Protein AF-A0A7V3I3U0-F1 (afdb_monomer)

Mean predicted aligned error: 8.09 Å

Secondary structure (DSSP, 8-state):
--HHHHHHHHHHHHHHT-HHHHHHHHHHHHHIIIIIEETTTTEE--SSS-TT--S---TT---HHHHHHHHHH--HHHHHHHHHHHHHHHHHHHH--S---B-GGG--HHHHHHHHHHH--HHHHHHHHHHHHHHHHSS-TTS--EESSSBGGGGGGT-EEP-HHHHHHHHHHHHHHHHH-TT--HHHHHHHHHHHHHHHHHHHHTTS--HHHHHHHHHHHHHHHHHHT-HHHHHHHHHHHHHHHHHHT-TT-SS-TT-STT-TT-GGGHHHHHHHHHHTTTSPP---

Foldseek 3Di:
DFLLLLVLLVLCCVVVVPCVSVVVSLVSLVCQLPPQAPPVQLEGDDPPPDPPCPDDFLFRLELQSLLVSCVVPVDCSSVVSLVSSLVSSLVVQVVQPDWLADALRNQHLSSLLSNCVVPVDCVSLVSNLVLLVSHLVNQDPQLWHWYATHTHCSCVVGTDTDALQTLLSSLLSNQSSCVVVVPRDLSSLVSNVSVLVVSQVNCVVVVLDDLNSLQSNQQRQCSSCVSNVPLVSNVSNLVSLVVNVVQQPPPVPPDRSQHDPVNSVRSVVPVRNVVCVVCVPVDDPPDD

Structure (mmCIF, N/CA/C/O backbone):
data_AF-A0A7V3I3U0-F1
#
_entry.id   AF-A0A7V3I3U0-F1
#
loop_
_atom_site.group_PDB
_atom_site.id
_atom_site.type_symbol
_atom_site.label_atom_id
_atom_site.label_alt_id
_atom_site.label_comp_id
_atom_site.label_asym_id
_atom_site.label_entity_id
_atom_site.label_seq_id
_atom_site.pdbx_PDB_ins_code
_atom_site.Cartn_x
_atom_site.Cartn_y
_atom_site.Cartn_z
_atom_site.occupancy
_atom_site.B_iso_or_equiv
_atom_site.auth_seq_id
_atom_site.auth_comp_id
_atom_site.auth_asym_id
_atom_site.auth_atom_id
_atom_site.pdbx_PDB_model_num
ATOM 1 N N . MET A 1 1 ? -7.054 -16.351 5.878 1.00 49.38 1 MET A N 1
ATOM 2 C CA . MET A 1 1 ? -7.706 -15.038 5.721 1.00 49.38 1 MET A CA 1
ATOM 3 C C . MET A 1 1 ? -6.665 -13.991 6.063 1.00 49.38 1 MET A C 1
ATOM 5 O O . MET A 1 1 ? -6.051 -14.111 7.114 1.00 49.38 1 MET A O 1
ATOM 9 N N . ASP A 1 2 ? -6.402 -13.070 5.141 1.00 59.69 2 ASP A N 1
ATOM 10 C CA . ASP A 1 2 ? -5.443 -11.958 5.292 1.00 59.69 2 ASP A CA 1
ATOM 11 C C . ASP A 1 2 ? -6.230 -10.690 5.666 1.00 59.69 2 ASP A C 1
ATOM 13 O O . ASP A 1 2 ? -7.340 -10.502 5.183 1.00 59.69 2 ASP A O 1
ATOM 17 N N . ALA A 1 3 ? -5.692 -9.792 6.488 1.00 53.62 3 ALA A N 1
ATOM 18 C CA . ALA A 1 3 ? -6.378 -8.548 6.845 1.00 53.62 3 ALA A CA 1
ATOM 19 C C . ALA A 1 3 ? -6.569 -7.562 5.680 1.00 53.62 3 ALA A C 1
ATOM 21 O O . ALA A 1 3 ? -7.399 -6.654 5.770 1.00 53.62 3 ALA A O 1
ATOM 22 N N . ASN A 1 4 ? -5.835 -7.713 4.574 1.00 63.81 4 ASN A N 1
ATOM 23 C CA . ASN A 1 4 ? -6.166 -6.985 3.344 1.00 63.81 4 ASN A CA 1
ATOM 24 C C . ASN A 1 4 ? -7.432 -7.526 2.658 1.00 63.81 4 ASN A C 1
ATOM 26 O O . ASN A 1 4 ? -8.010 -6.838 1.814 1.00 63.81 4 ASN A O 1
ATOM 30 N N . GLU A 1 5 ? -7.878 -8.733 3.008 1.00 75.62 5 GLU A N 1
ATOM 31 C CA . GLU A 1 5 ? -9.056 -9.359 2.418 1.00 75.62 5 GLU A CA 1
ATOM 32 C C . GLU A 1 5 ? -10.325 -8.573 2.755 1.00 75.62 5 GLU A C 1
ATOM 34 O O . GLU A 1 5 ? -11.085 -8.267 1.841 1.00 75.62 5 GLU A O 1
ATOM 39 N N . ALA A 1 6 ? -10.507 -8.141 4.010 1.00 81.44 6 ALA A N 1
ATOM 40 C CA . ALA A 1 6 ? -11.604 -7.249 4.400 1.00 81.44 6 ALA A CA 1
ATOM 41 C C . ALA A 1 6 ? -11.660 -5.981 3.533 1.00 81.44 6 ALA A C 1
ATOM 43 O O . ALA A 1 6 ? -12.716 -5.663 2.992 1.00 81.44 6 ALA A O 1
ATOM 44 N N . ARG A 1 7 ? -10.527 -5.295 3.317 1.00 81.31 7 ARG A N 1
ATOM 45 C CA . ARG A 1 7 ? -10.468 -4.113 2.434 1.00 81.31 7 ARG A CA 1
ATOM 46 C C . ARG A 1 7 ? -10.936 -4.444 1.019 1.00 81.31 7 ARG A C 1
ATOM 48 O O . ARG A 1 7 ? -11.797 -3.757 0.474 1.00 81.31 7 ARG A O 1
ATOM 55 N N . SER A 1 8 ? -10.378 -5.497 0.430 1.00 77.38 8 SER A N 1
ATOM 56 C CA . SER A 1 8 ? -10.746 -5.954 -0.912 1.00 77.38 8 SER A CA 1
ATOM 57 C C . SER A 1 8 ? -12.223 -6.352 -1.014 1.00 77.38 8 SER A C 1
ATOM 59 O O . SER A 1 8 ? -12.828 -6.183 -2.073 1.00 77.38 8 SER A O 1
ATOM 61 N N . LEU A 1 9 ? -12.802 -6.906 0.053 1.00 83.81 9 LEU A N 1
ATOM 62 C CA . LEU A 1 9 ? -14.207 -7.301 0.118 1.00 83.81 9 LEU A CA 1
ATOM 63 C C . LEU A 1 9 ? -15.135 -6.089 0.266 1.00 83.81 9 LEU A C 1
ATOM 65 O O . LEU A 1 9 ? -16.133 -6.042 -0.446 1.00 83.81 9 LEU A O 1
ATOM 69 N N . PHE A 1 10 ? -14.792 -5.090 1.089 1.00 85.81 10 PHE A N 1
ATOM 70 C CA . PHE A 1 10 ? -15.558 -3.840 1.188 1.00 85.81 10 PHE A CA 1
ATOM 71 C C . PHE A 1 10 ? -15.612 -3.100 -0.149 1.00 85.81 10 PHE A C 1
ATOM 73 O O . PHE A 1 10 ? -16.692 -2.751 -0.621 1.00 85.81 10 PHE A O 1
ATOM 80 N N . LEU A 1 11 ? -14.464 -2.937 -0.817 1.00 81.31 11 LEU A N 1
ATOM 81 C CA . LEU A 1 11 ? -14.410 -2.289 -2.132 1.00 81.31 11 LEU A CA 1
ATOM 82 C C . LEU A 1 11 ? -15.237 -3.047 -3.174 1.00 81.31 11 LEU A C 1
ATOM 84 O O . LEU A 1 11 ? -15.949 -2.442 -3.975 1.00 81.31 11 LEU A O 1
ATOM 88 N N . ARG A 1 12 ? -15.196 -4.384 -3.138 1.00 79.12 12 ARG A N 1
ATOM 89 C CA . ARG A 1 12 ? -16.031 -5.212 -4.009 1.00 79.12 12 ARG A CA 1
ATOM 90 C C . ARG A 1 12 ? -17.516 -5.066 -3.689 1.00 79.12 12 ARG A C 1
ATOM 92 O O . ARG A 1 12 ? -18.308 -4.971 -4.618 1.00 79.12 12 ARG A O 1
ATOM 99 N N . ALA A 1 13 ? -17.888 -5.045 -2.412 1.00 84.69 13 ALA A N 1
ATOM 100 C CA . ALA A 1 13 ? -19.269 -4.858 -1.984 1.00 84.69 13 ALA A CA 1
ATOM 101 C C . ALA A 1 13 ? -19.834 -3.533 -2.500 1.00 84.69 13 ALA A C 1
ATOM 103 O O . ALA A 1 13 ? -20.931 -3.519 -3.054 1.00 84.69 13 ALA A O 1
ATOM 104 N N . TYR A 1 14 ? -19.052 -2.454 -2.393 1.00 82.38 14 TYR A N 1
ATOM 105 C CA . TYR A 1 14 ? -19.414 -1.142 -2.920 1.00 82.38 14 TYR A CA 1
ATOM 106 C C . TYR A 1 14 ? -19.567 -1.164 -4.447 1.00 82.38 14 TYR A C 1
ATOM 108 O O . TYR A 1 14 ? -20.609 -0.780 -4.975 1.00 82.38 14 TYR A O 1
ATOM 116 N N . ARG A 1 15 ? -18.560 -1.680 -5.164 1.00 80.19 15 ARG A N 1
ATOM 117 C CA . ARG A 1 15 ? -18.553 -1.730 -6.635 1.00 80.19 15 ARG A CA 1
ATOM 118 C C . ARG A 1 15 ? -19.693 -2.574 -7.204 1.00 80.19 15 ARG A C 1
ATOM 120 O O . ARG A 1 15 ? -20.376 -2.145 -8.128 1.00 80.19 15 ARG A O 1
ATOM 127 N N . ASP A 1 16 ? -19.868 -3.781 -6.676 1.00 80.94 16 ASP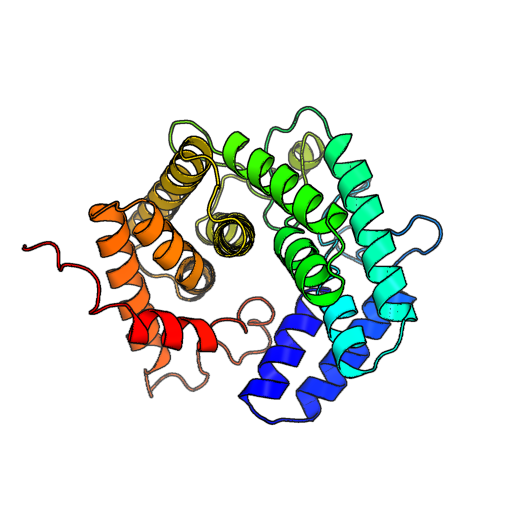 A N 1
ATOM 128 C CA . ASP A 1 16 ? -20.831 -4.756 -7.194 1.00 80.94 16 ASP A CA 1
ATOM 129 C C . ASP A 1 16 ? -22.237 -4.531 -6.603 1.00 80.94 16 ASP A C 1
ATOM 131 O O . ASP A 1 16 ? -23.188 -5.179 -7.035 1.00 80.94 16 ASP A O 1
ATOM 135 N N . SER A 1 17 ? -22.378 -3.623 -5.623 1.00 83.56 17 SER A N 1
ATOM 136 C CA . SER A 1 17 ? -23.608 -3.419 -4.844 1.00 83.56 17 SER A CA 1
ATOM 137 C C . SER A 1 17 ? -24.165 -4.732 -4.265 1.00 83.56 17 SER A C 1
ATOM 139 O O . SER A 1 17 ? -25.374 -4.962 -4.247 1.00 83.56 17 SER A O 1
ATOM 141 N N . ASP A 1 18 ? -23.275 -5.620 -3.808 1.00 84.00 18 ASP A N 1
ATOM 142 C CA . ASP A 1 18 ? -23.614 -6.964 -3.325 1.00 84.00 18 ASP A CA 1
ATOM 143 C C . ASP A 1 18 ? -23.341 -7.085 -1.822 1.00 84.00 18 ASP A C 1
ATOM 145 O O . ASP A 1 18 ? -22.194 -7.166 -1.367 1.00 84.00 18 ASP A O 1
ATOM 149 N N . SER A 1 19 ? -24.427 -7.140 -1.046 1.00 91.44 19 SER A N 1
ATOM 150 C CA . SER A 1 19 ? -24.389 -7.181 0.418 1.00 91.44 19 SER A CA 1
ATOM 151 C C . SER A 1 19 ? -23.685 -8.419 0.976 1.00 91.44 19 SER A C 1
ATOM 153 O O . SER A 1 19 ? -23.199 -8.391 2.102 1.00 91.44 19 SER A O 1
ATOM 155 N N . ARG A 1 20 ? -23.552 -9.503 0.202 1.00 89.88 20 ARG A N 1
ATOM 156 C CA . ARG A 1 20 ? -22.838 -10.703 0.663 1.00 89.88 20 ARG A CA 1
ATOM 157 C C . ARG A 1 20 ? -21.352 -10.429 0.857 1.00 89.88 20 ARG A C 1
ATOM 159 O O . ARG A 1 20 ? -20.751 -10.969 1.782 1.00 89.88 20 ARG A O 1
ATOM 166 N N . PHE A 1 21 ? -20.749 -9.600 0.001 1.00 86.56 21 PHE A N 1
ATOM 167 C CA . PHE A 1 21 ? -19.352 -9.199 0.179 1.00 86.56 21 PHE A CA 1
ATOM 168 C C . PHE A 1 21 ? -19.189 -8.249 1.357 1.00 86.56 21 PHE A C 1
ATOM 170 O O . PHE A 1 21 ? -18.183 -8.351 2.050 1.00 86.56 21 PHE A O 1
ATOM 177 N N . TYR A 1 22 ? -20.183 -7.399 1.622 1.00 89.81 22 TYR A N 1
ATOM 178 C CA . TYR A 1 22 ? -20.194 -6.540 2.803 1.00 89.81 22 TYR A CA 1
ATOM 179 C C . TYR A 1 22 ? -20.208 -7.373 4.091 1.00 89.81 22 TYR A C 1
ATOM 181 O O . TYR A 1 22 ? -19.337 -7.210 4.942 1.00 89.81 22 TYR A O 1
ATOM 189 N N . ASP A 1 23 ? -21.120 -8.344 4.191 1.00 92.31 23 ASP A N 1
ATOM 190 C CA . ASP A 1 23 ? -21.216 -9.228 5.358 1.00 92.31 23 ASP A CA 1
ATOM 191 C C . ASP A 1 23 ? -19.922 -10.026 5.582 1.00 92.31 23 ASP A C 1
ATOM 193 O O . ASP A 1 23 ? -19.478 -10.214 6.717 1.00 92.31 23 ASP A O 1
ATOM 197 N N . LEU A 1 24 ? -19.299 -10.506 4.498 1.00 90.19 24 LEU A N 1
ATOM 198 C CA . LEU A 1 24 ? -18.009 -11.194 4.560 1.00 90.19 24 LEU A CA 1
ATOM 199 C C . LEU A 1 24 ? -16.878 -10.257 4.990 1.00 90.19 24 LEU A C 1
ATOM 201 O O . LEU A 1 24 ? -16.053 -10.658 5.810 1.00 90.19 24 LEU A O 1
ATOM 205 N N . ALA A 1 25 ? -16.845 -9.032 4.462 1.00 89.19 25 ALA A N 1
ATOM 206 C CA . ALA A 1 25 ? -15.854 -8.026 4.821 1.00 89.19 25 ALA A CA 1
ATOM 207 C C . ALA A 1 25 ? -15.928 -7.704 6.314 1.00 89.19 25 ALA A C 1
ATOM 209 O O . ALA A 1 25 ? -14.915 -7.775 7.005 1.00 89.19 25 ALA A O 1
ATOM 210 N N . LEU A 1 26 ? -17.137 -7.463 6.826 1.00 94.19 26 LEU A N 1
ATOM 211 C CA . LEU A 1 26 ? -17.348 -7.123 8.226 1.00 94.19 26 LEU A CA 1
ATOM 212 C C . LEU A 1 26 ? -16.942 -8.264 9.164 1.00 94.19 26 LEU A C 1
ATOM 214 O O . LEU A 1 26 ? -16.227 -8.047 10.141 1.00 94.19 26 LEU A O 1
ATOM 218 N N . ARG A 1 27 ? -17.330 -9.505 8.838 1.00 92.06 27 ARG A N 1
ATOM 219 C CA . ARG A 1 27 ? -16.883 -10.690 9.590 1.00 92.06 27 ARG A CA 1
ATOM 220 C C . ARG A 1 27 ? -15.367 -10.828 9.583 1.00 92.06 27 ARG A C 1
ATOM 222 O O . ARG A 1 27 ? -14.795 -11.216 10.595 1.00 92.06 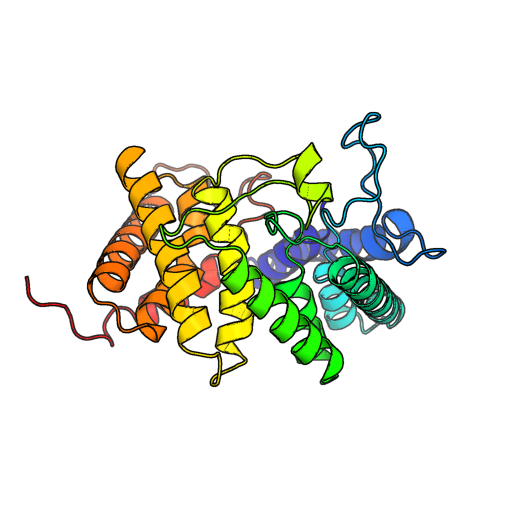27 ARG A O 1
ATOM 229 N N . ASN A 1 28 ? -14.724 -10.530 8.458 1.00 88.06 28 ASN A N 1
ATOM 230 C CA . ASN A 1 28 ? -13.273 -10.579 8.352 1.00 88.06 28 ASN A CA 1
ATOM 231 C C . ASN A 1 28 ? -12.612 -9.491 9.216 1.00 88.06 28 ASN A C 1
ATOM 233 O O . ASN A 1 28 ? -11.659 -9.803 9.920 1.00 88.06 28 ASN A O 1
ATOM 237 N N . SER A 1 29 ? -13.147 -8.265 9.253 1.00 91.19 29 SER A N 1
ATOM 238 C CA . SER A 1 29 ? -12.643 -7.196 10.127 1.00 91.19 29 SER A CA 1
ATOM 239 C C . SER A 1 29 ? -12.656 -7.595 11.604 1.00 91.19 29 SER A C 1
ATOM 241 O O . SER A 1 29 ? -11.631 -7.457 12.268 1.00 91.19 29 SER A O 1
ATOM 243 N N . TYR A 1 30 ? -13.767 -8.152 12.099 1.00 92.75 30 TYR A N 1
ATOM 244 C CA . TYR A 1 30 ? -13.847 -8.641 13.481 1.00 92.75 30 TYR A CA 1
ATOM 245 C C . TYR A 1 30 ? -12.993 -9.886 13.714 1.00 92.75 30 TYR A C 1
ATOM 247 O O . TYR A 1 30 ? -12.310 -9.966 14.723 1.00 92.75 30 TYR A O 1
ATOM 255 N N . PHE A 1 31 ? -12.930 -10.826 12.764 1.00 88.25 31 PHE A N 1
ATOM 256 C CA . PHE A 1 31 ? -12.012 -11.965 12.864 1.00 88.25 31 PHE A CA 1
ATOM 257 C C . PHE A 1 31 ? -10.558 -11.505 13.052 1.00 88.25 31 PHE A C 1
ATOM 259 O O . PHE A 1 31 ? -9.827 -12.066 13.869 1.00 88.25 31 PHE A O 1
ATOM 266 N N . MET A 1 32 ? -10.137 -10.479 12.311 1.00 85.38 32 MET A N 1
ATOM 267 C CA . MET A 1 32 ? -8.790 -9.928 12.433 1.00 85.38 32 MET A CA 1
ATOM 268 C C . MET A 1 32 ? -8.563 -9.244 13.783 1.00 85.38 32 MET A C 1
ATOM 270 O O . MET A 1 32 ? -7.503 -9.433 14.381 1.00 85.38 32 MET A O 1
ATOM 274 N N . ALA A 1 33 ? -9.547 -8.485 14.264 1.00 89.19 33 ALA A N 1
ATOM 275 C CA . ALA A 1 33 ? -9.459 -7.813 15.553 1.00 89.19 33 ALA A CA 1
ATOM 276 C C . ALA A 1 33 ? -9.460 -8.812 16.721 1.00 89.19 33 ALA A C 1
ATOM 278 O O . ALA A 1 33 ? -8.535 -8.784 17.517 1.00 89.19 33 ALA A O 1
ATOM 279 N N . ASP A 1 34 ? -10.418 -9.742 16.766 1.00 86.75 34 ASP A N 1
ATOM 280 C CA . ASP A 1 34 ? -10.649 -10.630 17.914 1.00 86.75 34 ASP A CA 1
ATOM 281 C C . ASP A 1 34 ? -9.719 -11.848 17.951 1.00 86.75 34 ASP A C 1
ATOM 283 O O . ASP A 1 34 ? -9.288 -12.288 19.017 1.00 86.75 34 ASP A O 1
ATOM 287 N N . ILE A 1 35 ? -9.492 -12.475 16.791 1.00 79.00 35 ILE A N 1
ATOM 288 C CA . ILE A 1 35 ? -8.885 -13.813 16.719 1.00 79.00 35 ILE A CA 1
ATOM 289 C C . ILE A 1 35 ? -7.446 -13.727 16.240 1.00 79.00 35 ILE A C 1
ATOM 291 O O . ILE A 1 35 ? -6.569 -14.379 16.803 1.00 79.00 35 ILE A O 1
ATOM 295 N N . ALA A 1 36 ? -7.195 -12.951 15.187 1.00 77.75 36 ALA A N 1
ATOM 296 C CA . ALA A 1 36 ? -5.853 -12.866 14.628 1.00 77.75 36 ALA A CA 1
ATOM 297 C C . ALA A 1 36 ? -4.925 -11.988 15.481 1.00 77.75 36 ALA A C 1
ATOM 299 O O . ALA A 1 36 ? -3.713 -12.194 15.449 1.00 77.75 36 ALA A O 1
ATOM 300 N N . THR A 1 37 ? -5.460 -11.026 16.237 1.00 82.44 37 THR A N 1
ATOM 301 C CA . THR A 1 37 ? -4.651 -10.126 17.066 1.00 82.44 37 THR A CA 1
ATOM 302 C C . THR A 1 37 ? -4.436 -10.701 18.463 1.00 82.44 37 THR A C 1
ATOM 304 O O . THR A 1 37 ? -5.365 -10.930 19.229 1.00 82.44 37 THR A O 1
ATOM 307 N N . ASP A 1 38 ? -3.175 -10.885 18.838 1.00 81.94 38 ASP A N 1
ATOM 308 C CA . ASP A 1 38 ? -2.786 -11.103 20.227 1.00 81.94 38 ASP A CA 1
ATOM 309 C C . ASP A 1 38 ? -2.732 -9.765 20.949 1.00 81.94 38 ASP A C 1
ATOM 311 O O . ASP A 1 38 ? -1.733 -9.045 20.898 1.00 81.94 38 ASP A O 1
ATOM 315 N N . HIS A 1 39 ? -3.819 -9.459 21.648 1.00 81.56 39 HIS A N 1
ATOM 316 C CA . HIS A 1 39 ? -3.997 -8.236 22.426 1.00 81.56 39 HIS A CA 1
ATOM 317 C C . HIS A 1 39 ? -3.025 -8.082 23.607 1.00 81.56 39 HIS A C 1
ATOM 319 O O . HIS A 1 39 ? -2.993 -7.030 24.235 1.00 81.56 39 HIS A O 1
ATOM 325 N N . SER A 1 40 ? -2.222 -9.100 23.949 1.00 77.62 40 SER A N 1
ATOM 326 C CA . SER A 1 40 ? -1.161 -8.921 24.953 1.00 77.62 40 SER A CA 1
ATOM 327 C C . SER A 1 40 ? 0.081 -8.237 24.380 1.00 77.62 40 SER A C 1
ATOM 329 O O . SER A 1 40 ? 0.911 -7.724 25.133 1.00 77.62 40 SER A O 1
ATOM 331 N N . ARG A 1 41 ? 0.233 -8.264 23.051 1.00 76.56 41 ARG A N 1
ATOM 332 C CA . ARG A 1 41 ? 1.402 -7.742 22.333 1.00 76.56 41 ARG A CA 1
ATOM 333 C C . ARG A 1 41 ? 1.036 -6.790 21.199 1.00 76.56 41 ARG A C 1
ATOM 335 O O . ARG A 1 41 ? 1.945 -6.191 20.639 1.00 76.56 41 ARG A O 1
ATOM 342 N N . ASP A 1 42 ? -0.243 -6.688 20.848 1.00 81.88 42 ASP A N 1
ATOM 343 C CA . ASP A 1 42 ? -0.775 -5.963 19.691 1.00 81.88 42 ASP A CA 1
ATOM 344 C C . ASP A 1 42 ? -0.135 -6.425 18.379 1.00 81.88 42 ASP A C 1
ATOM 346 O O . ASP A 1 42 ? 0.422 -5.656 17.593 1.00 81.88 42 ASP A O 1
ATOM 350 N N . VAL A 1 43 ? -0.152 -7.742 18.175 1.00 77.38 43 VAL A 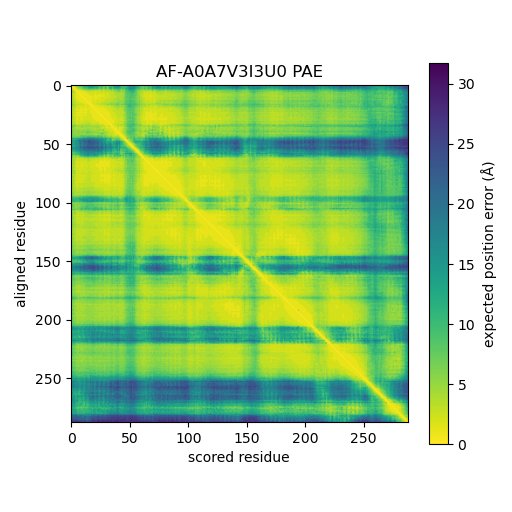N 1
ATOM 351 C CA . VAL A 1 43 ? 0.490 -8.416 17.041 1.00 77.38 43 VAL A CA 1
ATOM 352 C C . VAL A 1 43 ? -0.533 -9.281 16.341 1.00 77.38 43 VAL A C 1
ATOM 354 O O . VAL A 1 43 ? -1.198 -10.088 16.982 1.00 77.38 43 VAL A O 1
ATOM 357 N N . ILE A 1 44 ? -0.584 -9.188 15.015 1.00 74.00 44 ILE A N 1
ATOM 358 C CA . ILE A 1 44 ? -1.341 -10.135 14.199 1.00 74.00 44 ILE A CA 1
ATOM 359 C C . ILE A 1 44 ? -0.538 -11.434 14.062 1.00 74.00 44 ILE A C 1
ATOM 361 O O . ILE A 1 44 ? 0.572 -11.434 13.527 1.00 74.00 44 ILE A O 1
ATOM 365 N N . HIS A 1 45 ? -1.103 -12.542 14.539 1.00 68.50 45 HIS A N 1
ATOM 366 C CA . HIS A 1 45 ? -0.560 -13.883 14.364 1.00 68.50 45 HIS A CA 1
ATOM 367 C C . HIS A 1 45 ? -1.088 -14.513 13.088 1.00 68.50 45 HIS A C 1
ATOM 369 O O . HIS A 1 45 ? -2.291 -14.542 12.826 1.00 68.50 45 HIS A O 1
ATOM 375 N N . TYR A 1 46 ? -0.177 -15.112 12.329 1.00 59.56 46 TYR A N 1
ATOM 376 C CA . TYR A 1 46 ? -0.569 -16.010 11.261 1.00 59.56 46 TYR A CA 1
ATOM 377 C C . TYR A 1 46 ? -0.674 -17.434 11.806 1.00 59.56 46 TYR A C 1
ATOM 379 O O . TYR A 1 46 ? 0.324 -18.071 12.150 1.00 59.56 46 TYR A O 1
ATOM 387 N N . HIS A 1 47 ? -1.894 -17.956 11.875 1.00 50.03 47 HIS A N 1
ATOM 388 C CA . HIS A 1 47 ? -2.116 -19.365 12.171 1.00 50.03 47 HIS A CA 1
ATOM 389 C C . HIS A 1 47 ? -1.811 -20.202 10.912 1.00 50.03 47 HIS A C 1
ATOM 391 O O . HIS A 1 47 ? -2.403 -19.951 9.868 1.00 50.03 47 HIS A O 1
ATOM 397 N N . ASN A 1 48 ? -0.931 -21.210 11.031 1.00 47.16 48 ASN A N 1
ATOM 398 C CA . ASN A 1 48 ? -0.560 -22.231 10.022 1.00 47.16 48 ASN A CA 1
ATOM 399 C C . ASN A 1 48 ? 0.535 -21.946 8.956 1.00 47.16 48 ASN A C 1
ATOM 401 O O . ASN A 1 48 ? 0.767 -22.856 8.164 1.00 47.16 48 ASN A O 1
ATOM 405 N N . ASP A 1 49 ? 1.263 -20.817 8.913 1.00 48.19 49 ASP A N 1
ATOM 406 C CA . ASP A 1 49 ? 2.175 -20.577 7.754 1.00 48.19 49 ASP A CA 1
ATOM 407 C C . ASP A 1 49 ? 3.498 -21.362 7.771 1.00 48.19 49 ASP A C 1
ATOM 409 O O . ASP A 1 49 ? 4.054 -21.658 6.723 1.00 48.19 49 ASP A O 1
ATOM 413 N N . SER A 1 50 ? 4.006 -21.761 8.936 1.00 50.06 50 SER A N 1
ATOM 414 C CA . SER A 1 50 ? 4.827 -22.969 9.106 1.00 50.06 50 SER A CA 1
ATOM 415 C C . SER A 1 50 ? 5.178 -23.121 10.585 1.00 50.06 50 SER A C 1
ATOM 417 O O . SER A 1 50 ? 5.411 -22.139 11.290 1.00 50.06 50 SER A O 1
ATOM 419 N N . ALA A 1 51 ? 5.293 -24.358 11.062 1.00 50.25 51 ALA A N 1
ATOM 420 C CA . ALA A 1 51 ? 5.798 -24.634 12.410 1.00 50.25 51 ALA A CA 1
ATOM 421 C C . ALA A 1 51 ? 7.296 -24.285 12.582 1.00 50.25 51 ALA A C 1
ATOM 423 O O . ALA A 1 51 ? 7.839 -24.382 13.683 1.00 50.25 51 ALA A O 1
ATOM 424 N N . GLU A 1 52 ? 7.980 -23.902 11.500 1.00 49.97 52 GLU A N 1
ATOM 425 C CA . GLU A 1 52 ? 9.422 -23.653 11.469 1.00 49.97 52 GLU A CA 1
ATOM 426 C C . GLU A 1 52 ? 9.781 -22.172 11.606 1.00 49.97 52 GLU A C 1
ATOM 428 O O . GLU A 1 52 ? 10.945 -21.839 11.841 1.00 49.97 52 GLU A O 1
ATOM 433 N N . TRP A 1 53 ? 8.802 -21.268 11.514 1.00 48.56 53 TRP A N 1
ATOM 434 C CA . TRP A 1 53 ? 9.033 -19.838 11.689 1.00 48.56 53 TRP A CA 1
ATOM 435 C C . TRP A 1 53 ? 9.196 -19.525 13.175 1.00 48.56 53 TRP A C 1
ATOM 437 O O . TRP A 1 53 ? 8.263 -19.201 13.899 1.00 48.56 53 TRP A O 1
ATOM 447 N N . ARG A 1 54 ? 10.438 -19.669 13.644 1.00 42.16 54 ARG A N 1
ATOM 448 C CA . ARG A 1 54 ? 10.843 -19.463 15.044 1.00 42.16 54 ARG A CA 1
ATOM 449 C C . ARG A 1 54 ? 11.044 -17.993 15.420 1.00 42.16 54 ARG A C 1
ATOM 451 O O . ARG A 1 54 ? 11.407 -17.707 16.558 1.00 42.16 54 ARG A O 1
ATOM 458 N N . ALA A 1 55 ? 10.852 -17.072 14.479 1.00 48.69 55 ALA A N 1
ATOM 459 C CA . ALA A 1 55 ? 11.026 -15.645 14.691 1.00 48.69 55 ALA A CA 1
ATOM 460 C C . ALA A 1 55 ? 9.694 -14.915 14.523 1.00 48.69 55 ALA A C 1
ATOM 462 O O . ALA A 1 55 ? 8.945 -15.172 13.582 1.00 48.69 55 ALA A O 1
ATOM 463 N N . PHE A 1 56 ? 9.445 -13.964 15.426 1.00 55.28 56 PHE A N 1
ATOM 464 C CA . PHE A 1 56 ? 8.475 -12.903 15.208 1.00 55.28 56 PHE A CA 1
ATOM 465 C C . PHE A 1 56 ? 8.758 -12.267 13.853 1.00 55.28 56 PHE A C 1
ATOM 467 O O . PHE A 1 56 ? 9.870 -11.788 13.635 1.00 55.28 56 PHE A O 1
ATOM 474 N N . SER A 1 57 ? 7.788 -12.278 12.951 1.00 56.28 57 SER A N 1
ATOM 475 C CA . SER A 1 57 ? 7.979 -11.716 11.627 1.00 56.28 57 SER A CA 1
ATOM 476 C C . SER A 1 57 ? 6.925 -10.658 11.374 1.00 56.28 57 SER A C 1
ATOM 478 O O . SER A 1 57 ? 5.747 -10.882 11.637 1.00 56.28 57 SER A O 1
ATOM 480 N N . LEU A 1 58 ? 7.348 -9.504 10.856 1.00 64.00 58 LEU A N 1
ATOM 481 C CA . LEU A 1 58 ? 6.482 -8.369 10.495 1.00 64.00 58 LEU A CA 1
ATOM 482 C C . LEU A 1 58 ? 5.602 -8.646 9.267 1.00 64.00 58 LEU A C 1
ATOM 484 O O . LEU A 1 58 ? 5.250 -7.754 8.501 1.00 64.00 58 LEU A O 1
ATOM 488 N N . ILE A 1 59 ? 5.284 -9.908 9.042 1.00 63.59 59 ILE A N 1
ATOM 489 C CA . ILE A 1 59 ? 4.580 -10.388 7.873 1.00 63.59 59 ILE A CA 1
ATOM 490 C C . ILE A 1 59 ? 3.090 -10.248 8.157 1.00 63.59 59 ILE A C 1
ATOM 492 O O . ILE A 1 59 ? 2.625 -10.614 9.232 1.00 63.59 59 ILE A O 1
ATOM 496 N N . TYR A 1 60 ? 2.350 -9.703 7.194 1.00 66.62 60 TYR A N 1
ATOM 497 C CA . TYR A 1 60 ? 0.890 -9.608 7.233 1.00 66.62 60 TYR A CA 1
ATOM 498 C C . TYR A 1 60 ? 0.308 -8.827 8.420 1.00 66.62 60 TYR A C 1
ATOM 500 O O . TYR A 1 60 ? -0.878 -8.967 8.712 1.00 66.62 60 TYR A O 1
ATOM 508 N N . GLN A 1 61 ? 1.074 -7.926 9.049 1.00 70.00 61 GLN A N 1
ATOM 509 C CA . GLN A 1 61 ? 0.502 -6.917 9.949 1.00 70.00 61 GLN A CA 1
ATOM 510 C C . GLN A 1 61 ? -0.247 -5.848 9.140 1.00 70.00 61 GLN A C 1
ATOM 512 O O . GLN A 1 61 ? 0.149 -4.689 9.020 1.00 70.00 61 GLN A O 1
ATOM 517 N N . ARG A 1 62 ? -1.329 -6.282 8.504 1.00 77.31 62 ARG A N 1
ATOM 518 C CA . ARG A 1 62 ? -2.247 -5.458 7.739 1.00 77.31 62 ARG A CA 1
ATOM 519 C C . ARG A 1 62 ? -3.392 -5.132 8.681 1.00 77.31 62 ARG A C 1
ATOM 521 O O . ARG A 1 62 ? -3.960 -6.012 9.304 1.00 77.31 62 ARG A O 1
ATOM 528 N N . PHE A 1 63 ? -3.719 -3.861 8.811 1.00 87.69 63 PHE A N 1
ATOM 529 C CA . PHE A 1 63 ? -4.788 -3.405 9.706 1.00 87.69 63 PHE A CA 1
ATOM 530 C C . PHE A 1 63 ? -5.816 -2.543 8.965 1.00 87.69 63 PHE A C 1
ATOM 532 O O . PHE A 1 63 ? -6.797 -2.106 9.553 1.00 87.69 63 PHE A O 1
ATOM 539 N N . SER A 1 64 ? -5.645 -2.357 7.648 1.00 87.38 64 SER A N 1
ATOM 540 C CA . SER A 1 64 ? -6.549 -1.565 6.803 1.00 87.38 64 SER A CA 1
ATOM 541 C C . SER A 1 64 ? -7.996 -2.075 6.829 1.00 87.38 64 SER A C 1
ATOM 543 O O . SER A 1 64 ? -8.922 -1.271 6.878 1.00 87.38 64 SER A O 1
ATOM 545 N N . GLY A 1 65 ? -8.199 -3.397 6.859 1.00 86.62 65 GLY A N 1
ATOM 546 C CA . GLY A 1 65 ? -9.521 -4.013 6.969 1.00 86.62 65 GLY A CA 1
ATOM 547 C C . GLY A 1 65 ? -10.252 -3.692 8.275 1.00 86.62 65 GLY A C 1
ATOM 548 O O . GLY A 1 65 ? -11.467 -3.507 8.259 1.00 86.62 65 GLY A O 1
ATOM 549 N N . MET A 1 66 ? -9.528 -3.570 9.393 1.00 92.50 66 MET A N 1
ATOM 550 C CA . MET A 1 66 ? -10.112 -3.152 10.674 1.00 92.50 66 MET A CA 1
ATOM 551 C C . MET A 1 66 ? -10.541 -1.682 10.624 1.00 92.50 66 MET A C 1
ATOM 553 O O . MET A 1 66 ? -11.652 -1.363 11.035 1.00 92.50 66 MET A O 1
ATOM 557 N N . VAL A 1 67 ? -9.724 -0.803 10.028 1.00 93.31 67 VAL A N 1
ATOM 558 C CA . VAL A 1 67 ? -10.086 0.618 9.870 1.00 93.31 67 VAL A CA 1
ATOM 559 C C . VAL A 1 67 ? -11.335 0.785 9.010 1.00 93.31 67 VAL A C 1
ATOM 561 O O . VAL A 1 67 ? -12.231 1.531 9.383 1.00 93.31 67 VAL A O 1
ATOM 564 N N . LEU A 1 68 ? -11.433 0.066 7.889 1.00 91.12 68 LEU A N 1
ATOM 565 C CA . LEU A 1 68 ? -12.638 0.113 7.055 1.00 91.12 68 LEU A CA 1
ATOM 566 C C . LEU A 1 68 ? -13.854 -0.479 7.772 1.00 91.12 68 LEU A C 1
ATOM 568 O O . LEU A 1 68 ? -14.936 0.080 7.669 1.00 91.12 68 LEU A O 1
ATOM 572 N N . GLY A 1 69 ? -13.671 -1.536 8.567 1.00 93.81 69 GLY A N 1
ATOM 573 C CA . GLY A 1 69 ? -14.735 -2.041 9.433 1.00 93.81 69 GLY A CA 1
ATOM 574 C C . GLY A 1 69 ? -15.255 -0.969 10.398 1.00 93.81 69 GLY A C 1
ATOM 575 O O . GLY A 1 69 ? -16.463 -0.799 10.502 1.00 93.81 69 GLY A O 1
ATOM 576 N N . TYR A 1 70 ? -14.363 -0.189 11.024 1.00 95.50 70 TYR A N 1
ATOM 577 C CA . TYR A 1 70 ? -14.753 0.969 11.838 1.00 95.50 70 TYR A CA 1
ATOM 578 C C . TYR A 1 70 ? -15.502 2.033 11.027 1.00 95.50 70 TYR A C 1
ATOM 580 O O . TYR A 1 70 ? -16.507 2.547 11.501 1.00 95.50 70 TYR A O 1
ATOM 588 N N . VAL A 1 71 ? -15.050 2.368 9.815 1.00 93.94 71 VAL A N 1
ATOM 589 C CA . VAL A 1 71 ? -15.734 3.364 8.966 1.00 93.94 71 VAL A CA 1
ATOM 590 C C . VAL A 1 71 ? -17.174 2.944 8.667 1.00 93.94 71 VAL A C 1
ATOM 592 O O . VAL A 1 71 ? -18.071 3.783 8.679 1.00 93.94 71 VAL A O 1
ATOM 595 N N . GLU A 1 72 ? -17.401 1.652 8.443 1.00 94.06 72 GLU A N 1
ATOM 596 C CA . GLU A 1 72 ? -18.720 1.110 8.116 1.00 94.06 72 GLU A CA 1
ATOM 597 C C . GLU A 1 72 ? -19.650 0.969 9.333 1.00 94.06 72 GLU A C 1
ATOM 599 O O . GLU A 1 72 ? -20.869 1.041 9.176 1.00 94.06 72 GLU A O 1
ATOM 604 N N . THR A 1 73 ? -19.117 0.764 10.545 1.00 96.69 73 THR A N 1
ATOM 605 C CA . THR A 1 73 ? -19.938 0.489 11.745 1.00 96.69 73 THR A CA 1
ATOM 606 C C . THR A 1 73 ? -19.915 1.573 12.818 1.00 96.69 73 THR A C 1
ATOM 608 O O . THR A 1 73 ? -20.820 1.624 13.650 1.00 96.69 73 THR A O 1
ATOM 611 N N . GLY A 1 74 ? -18.887 2.418 12.840 1.00 96.31 74 GLY A N 1
ATOM 612 C CA . GLY A 1 74 ? -18.579 3.333 13.940 1.00 96.31 74 GLY A CA 1
ATOM 613 C C . GLY A 1 74 ? -18.028 2.651 15.201 1.00 96.31 74 GLY A C 1
ATOM 614 O O . GLY A 1 74 ? -17.929 3.305 16.239 1.00 96.31 74 GLY A O 1
ATOM 615 N N . ASP A 1 75 ? -17.687 1.358 15.153 1.00 97.81 75 ASP A N 1
ATOM 616 C CA . ASP A 1 75 ? -17.219 0.611 16.327 1.00 97.81 75 ASP A CA 1
ATOM 617 C C . ASP A 1 75 ? -15.743 0.892 16.645 1.00 97.81 75 ASP A C 1
ATOM 619 O O . ASP A 1 75 ? -14.827 0.402 15.973 1.00 97.81 75 ASP A O 1
ATOM 623 N N . TYR A 1 76 ? -15.513 1.675 17.700 1.00 97.00 76 TYR A N 1
ATOM 624 C CA . TYR A 1 76 ? -14.178 2.070 18.144 1.00 97.00 76 TYR A CA 1
ATOM 625 C C . TYR A 1 76 ? -13.267 0.894 18.491 1.00 97.00 76 TYR A C 1
ATOM 627 O O . TYR A 1 76 ? -12.056 1.048 18.359 1.00 97.00 76 TYR A O 1
ATOM 635 N N . TYR A 1 77 ? -13.798 -0.280 18.843 1.00 96.94 77 TYR A N 1
ATOM 636 C CA . TYR A 1 77 ? -12.966 -1.459 19.092 1.00 96.94 77 TYR A CA 1
ATOM 637 C C . TYR A 1 77 ? -12.078 -1.803 17.883 1.00 96.94 77 TYR A C 1
ATOM 639 O O . TYR A 1 77 ? -10.876 -2.051 18.030 1.00 96.94 77 TYR A O 1
ATOM 647 N N . LEU A 1 78 ? -12.639 -1.748 16.670 1.00 96.06 78 LEU A N 1
ATOM 648 C CA . LEU A 1 78 ? -11.900 -2.017 15.434 1.00 96.06 78 LEU A CA 1
ATOM 649 C C . LEU A 1 78 ? -10.831 -0.949 15.171 1.00 96.06 78 LEU A C 1
ATOM 651 O O . LEU A 1 78 ? -9.713 -1.276 14.765 1.00 96.06 78 LEU A O 1
ATOM 655 N N . LEU A 1 79 ? -11.156 0.323 15.424 1.00 96.69 79 LEU A N 1
ATOM 656 C CA . LEU A 1 79 ? -10.213 1.425 15.249 1.00 96.69 79 LEU A CA 1
ATOM 657 C C . LEU A 1 79 ? -9.058 1.333 16.247 1.00 96.69 79 LEU A C 1
ATOM 659 O O . LEU A 1 79 ? -7.901 1.357 15.837 1.00 96.69 79 LEU A O 1
ATOM 663 N N . GLU A 1 80 ? -9.355 1.211 17.538 1.00 96.75 80 GLU A N 1
ATOM 664 C CA . GLU A 1 80 ? -8.355 1.152 18.606 1.00 96.75 80 GLU A CA 1
ATOM 665 C C . GLU A 1 80 ? -7.408 -0.038 18.410 1.00 96.75 80 GLU A C 1
ATOM 667 O O . GLU A 1 80 ? -6.188 0.122 18.509 1.00 96.75 80 GLU A O 1
ATOM 672 N N . THR A 1 81 ? -7.944 -1.199 18.017 1.00 95.00 81 THR A N 1
ATOM 673 C CA . THR A 1 81 ? -7.137 -2.383 17.686 1.00 95.00 81 THR A CA 1
ATOM 674 C C . THR A 1 81 ? -6.221 -2.118 16.488 1.00 95.00 81 THR A C 1
ATOM 676 O O . THR A 1 81 ? -5.022 -2.400 16.545 1.00 95.00 81 THR A O 1
ATOM 679 N N . ALA A 1 82 ? -6.735 -1.509 15.413 1.00 94.12 82 ALA A N 1
ATOM 680 C CA . ALA A 1 82 ? -5.925 -1.155 14.247 1.00 94.12 82 ALA A CA 1
ATOM 681 C C . ALA A 1 82 ? -4.792 -0.176 14.594 1.00 94.12 82 ALA A C 1
ATOM 683 O O . ALA A 1 82 ? -3.662 -0.339 14.129 1.00 94.12 82 ALA A O 1
ATOM 684 N N . GLN A 1 83 ? -5.079 0.823 15.428 1.00 95.69 83 GLN A N 1
ATOM 685 C CA . GLN A 1 83 ? -4.104 1.802 15.901 1.00 95.69 83 GLN A CA 1
ATOM 686 C C . GLN A 1 83 ? -3.014 1.162 16.773 1.00 95.69 83 GLN A C 1
ATOM 688 O O . GLN A 1 83 ? -1.838 1.507 16.629 1.00 95.69 83 GLN A O 1
ATOM 693 N N . ALA A 1 84 ? -3.382 0.232 17.658 1.00 93.75 84 ALA A N 1
ATOM 694 C CA . ALA A 1 84 ? -2.440 -0.498 18.502 1.00 93.75 84 ALA A CA 1
ATOM 695 C C . ALA A 1 84 ? -1.479 -1.351 17.656 1.00 93.75 84 ALA A C 1
ATOM 697 O O . ALA A 1 84 ? -0.258 -1.199 17.765 1.00 93.75 84 ALA A O 1
ATOM 698 N N . VAL A 1 85 ? -2.022 -2.141 16.721 1.00 91.31 85 VAL A N 1
ATOM 699 C CA . VAL A 1 85 ? -1.231 -2.938 15.768 1.00 91.31 85 VAL A CA 1
ATOM 700 C C . VAL A 1 85 ? -0.310 -2.045 14.932 1.00 91.31 85 VAL A C 1
ATOM 702 O O . VAL A 1 85 ? 0.869 -2.353 14.778 1.00 91.31 85 VAL A O 1
ATOM 705 N N . ALA A 1 86 ? -0.796 -0.904 14.435 1.00 93.06 86 ALA A N 1
ATOM 706 C CA . ALA A 1 86 ? 0.003 0.035 13.645 1.00 93.06 86 ALA A CA 1
ATOM 707 C C . ALA A 1 86 ? 1.211 0.598 14.419 1.00 93.06 86 ALA A C 1
ATOM 709 O O . ALA A 1 86 ? 2.327 0.648 13.891 1.00 93.06 86 ALA A O 1
ATOM 710 N N . ARG A 1 87 ? 1.013 1.010 15.679 1.00 93.50 87 ARG A N 1
ATOM 711 C CA . ARG A 1 87 ? 2.098 1.522 16.536 1.00 93.50 87 ARG A CA 1
ATOM 712 C C . ARG A 1 87 ? 3.107 0.429 16.866 1.00 93.50 87 ARG A C 1
ATOM 714 O O . ARG A 1 87 ? 4.316 0.664 16.786 1.00 93.50 87 ARG A O 1
ATOM 721 N N . ASN A 1 88 ? 2.627 -0.770 17.184 1.00 89.00 88 ASN A N 1
ATOM 722 C CA . ASN A 1 88 ? 3.496 -1.899 17.471 1.00 89.00 88 ASN A CA 1
ATOM 723 C C . ASN A 1 88 ? 4.312 -2.323 16.237 1.00 89.00 88 ASN A C 1
ATOM 725 O O . ASN A 1 88 ? 5.529 -2.508 16.334 1.00 89.00 88 ASN A O 1
ATOM 729 N N . TYR A 1 89 ? 3.681 -2.362 15.057 1.00 88.56 89 TYR A N 1
ATOM 730 C CA . TYR A 1 89 ? 4.361 -2.593 13.783 1.00 88.56 89 TYR A CA 1
ATOM 731 C C . TYR A 1 89 ? 5.550 -1.650 13.611 1.00 88.56 89 TYR A C 1
ATOM 733 O O . TYR A 1 89 ? 6.671 -2.093 13.354 1.00 88.56 89 TYR A O 1
ATOM 741 N N . MET A 1 90 ? 5.320 -0.343 13.770 1.00 89.50 90 MET A N 1
ATOM 742 C CA . MET A 1 90 ? 6.374 0.648 13.570 1.00 89.50 90 MET A CA 1
ATOM 743 C C . MET A 1 90 ? 7.471 0.557 14.614 1.00 89.50 90 MET A C 1
ATOM 745 O O . MET A 1 90 ? 8.642 0.674 14.257 1.00 89.50 90 MET A O 1
ATOM 749 N N . SER A 1 91 ? 7.127 0.283 15.872 1.00 88.06 91 SER A N 1
ATOM 750 C CA . SER A 1 91 ? 8.118 0.030 16.921 1.00 88.06 91 SER A CA 1
ATOM 751 C C . SER A 1 91 ? 9.079 -1.090 16.512 1.00 88.06 91 SER A C 1
ATOM 753 O O . SER A 1 91 ? 10.300 -0.905 16.513 1.00 88.06 91 SER A O 1
ATOM 755 N N . HIS A 1 92 ? 8.542 -2.222 16.056 1.00 83.25 92 HIS A N 1
ATOM 756 C CA . HIS A 1 92 ? 9.348 -3.338 15.580 1.00 83.25 92 HIS A CA 1
ATOM 757 C C . HIS A 1 92 ? 10.124 -3.006 14.300 1.00 83.25 92 HIS A C 1
ATOM 759 O O . HIS A 1 92 ? 11.323 -3.278 14.230 1.00 83.25 92 HIS A O 1
ATOM 765 N N . HIS A 1 93 ? 9.486 -2.383 13.304 1.00 85.06 93 HIS A N 1
ATOM 766 C CA . HIS A 1 93 ? 10.130 -1.961 12.054 1.00 85.06 93 HIS A CA 1
ATOM 767 C C . HIS A 1 93 ? 11.358 -1.086 12.318 1.00 85.06 93 HIS A C 1
ATOM 769 O O . HIS A 1 93 ? 12.430 -1.313 11.746 1.00 85.06 93 HIS A O 1
ATOM 775 N N . LEU A 1 94 ? 11.235 -0.117 13.230 1.00 85.62 94 LEU A N 1
ATOM 776 C CA . LEU A 1 94 ? 12.295 0.827 13.589 1.00 85.62 94 LEU A CA 1
ATOM 777 C C . LEU A 1 94 ? 13.450 0.187 14.370 1.00 85.62 94 LEU A C 1
ATOM 779 O O . LEU A 1 94 ? 14.573 0.691 14.309 1.00 85.62 94 LEU A O 1
ATOM 783 N N . GLN A 1 95 ? 13.216 -0.949 15.023 1.00 81.44 95 GLN A N 1
ATOM 784 C CA . GLN A 1 95 ? 14.242 -1.712 15.741 1.00 81.44 95 GLN A CA 1
ATOM 785 C C . GLN A 1 95 ? 14.920 -2.782 14.868 1.00 81.44 95 GLN A C 1
ATOM 787 O O . GLN A 1 95 ? 15.973 -3.304 15.228 1.00 81.44 95 GLN A O 1
ATOM 792 N N . ASN A 1 96 ? 14.359 -3.081 13.695 1.00 74.88 96 ASN A N 1
ATOM 793 C CA . ASN A 1 96 ? 14.801 -4.169 12.825 1.00 74.88 96 ASN A CA 1
ATOM 794 C C . ASN A 1 96 ? 16.016 -3.786 11.948 1.00 74.88 96 ASN A C 1
ATOM 796 O O . ASN A 1 96 ? 15.891 -3.549 10.744 1.00 74.88 96 ASN A O 1
ATOM 800 N N . TRP A 1 97 ? 17.203 -3.688 12.559 1.00 72.69 97 TRP A N 1
ATOM 801 C CA . TRP A 1 97 ? 18.464 -3.320 11.897 1.00 72.69 97 TRP A CA 1
ATOM 802 C C . TRP A 1 97 ? 19.444 -4.500 11.765 1.00 72.69 97 TRP A C 1
ATOM 804 O O . TRP A 1 97 ? 19.528 -5.311 12.686 1.00 72.69 97 TRP A O 1
ATOM 814 N N . PRO A 1 98 ? 20.265 -4.567 10.693 1.00 73.38 98 PRO A N 1
ATOM 815 C CA . PRO A 1 98 ? 20.279 -3.699 9.507 1.00 73.38 98 PRO A CA 1
ATOM 816 C C . PRO A 1 98 ? 19.125 -3.971 8.525 1.00 73.38 98 PRO A C 1
ATOM 818 O O . PRO A 1 98 ? 18.798 -5.119 8.226 1.00 73.38 98 PRO A O 1
ATOM 821 N N . ARG A 1 99 ? 18.549 -2.907 7.947 1.00 75.00 99 ARG A N 1
ATOM 822 C CA . ARG A 1 99 ? 17.503 -3.023 6.918 1.00 75.00 99 ARG A CA 1
ATOM 823 C C . ARG A 1 99 ? 18.107 -3.341 5.554 1.00 75.00 99 ARG A C 1
ATOM 825 O O . ARG A 1 99 ? 18.481 -2.433 4.824 1.00 75.00 99 ARG A O 1
ATOM 832 N N . ARG A 1 100 ? 18.218 -4.630 5.223 1.00 71.81 100 ARG A N 1
ATOM 833 C CA . ARG A 1 100 ? 18.714 -5.087 3.910 1.00 71.81 100 ARG A CA 1
ATOM 834 C C . ARG A 1 100 ? 17.623 -5.142 2.831 1.00 71.81 100 ARG A C 1
ATOM 836 O O . ARG A 1 100 ? 17.939 -5.169 1.653 1.00 71.81 100 ARG A O 1
ATOM 843 N N . GLY A 1 101 ? 16.352 -5.162 3.226 1.00 78.12 101 GLY A N 1
ATOM 844 C CA . GLY A 1 101 ? 15.212 -5.196 2.315 1.00 78.12 101 GLY A CA 1
ATOM 845 C C . GLY A 1 101 ? 13.887 -5.042 3.058 1.00 78.12 101 GLY A C 1
ATOM 846 O O . GLY A 1 101 ? 13.833 -5.229 4.281 1.00 78.12 101 GLY A O 1
ATOM 847 N N . ILE A 1 102 ? 12.840 -4.706 2.307 1.00 80.75 102 ILE A N 1
ATOM 848 C CA . ILE A 1 102 ? 11.447 -4.718 2.754 1.00 80.75 102 ILE A CA 1
ATOM 849 C C . ILE A 1 102 ? 10.684 -5.674 1.848 1.00 80.75 102 ILE A C 1
ATOM 851 O O . ILE A 1 102 ? 10.593 -5.478 0.638 1.00 80.75 102 ILE A O 1
ATOM 855 N N . GLY A 1 103 ? 10.157 -6.730 2.453 1.00 74.50 103 GLY A N 1
ATOM 856 C CA . GLY A 1 103 ? 9.365 -7.732 1.776 1.00 74.50 103 GLY A CA 1
ATOM 857 C C . GLY A 1 103 ? 7.971 -7.224 1.430 1.00 74.50 103 GLY A C 1
ATOM 858 O O . GLY A 1 103 ? 7.401 -6.379 2.122 1.00 74.50 103 GLY A O 1
ATOM 859 N N . ARG A 1 104 ? 7.392 -7.808 0.381 1.00 74.88 104 ARG A N 1
ATOM 860 C CA . ARG A 1 104 ? 6.036 -7.513 -0.085 1.00 74.88 104 ARG A CA 1
ATOM 861 C C . ARG A 1 104 ? 5.008 -7.601 1.039 1.00 74.88 104 ARG A C 1
ATOM 863 O O . ARG A 1 104 ? 4.131 -6.745 1.157 1.00 74.88 104 ARG A O 1
ATOM 870 N N . ASP A 1 105 ? 5.095 -8.665 1.832 1.00 74.19 105 ASP A N 1
ATOM 871 C CA . ASP A 1 105 ? 4.082 -9.011 2.830 1.00 74.19 105 ASP A CA 1
ATOM 872 C C . ASP A 1 105 ? 4.158 -8.137 4.081 1.00 74.19 105 ASP A C 1
ATOM 874 O O . ASP A 1 105 ? 3.191 -8.064 4.839 1.00 74.19 105 ASP A O 1
ATOM 878 N N . ALA A 1 106 ? 5.255 -7.397 4.222 1.00 71.88 106 ALA A N 1
ATOM 879 C CA . ALA A 1 106 ? 5.509 -6.457 5.296 1.00 71.88 106 ALA A CA 1
ATOM 880 C C . ALA A 1 106 ? 5.240 -5.001 4.878 1.00 71.88 106 ALA A C 1
ATOM 882 O O . ALA A 1 106 ? 5.894 -4.098 5.373 1.00 71.88 106 ALA A O 1
ATOM 883 N N . ASP A 1 107 ? 4.329 -4.737 3.939 1.00 78.19 107 ASP A N 1
ATOM 884 C CA . ASP A 1 107 ? 3.995 -3.362 3.539 1.00 78.19 107 ASP A CA 1
ATOM 885 C C . ASP A 1 107 ? 2.782 -2.799 4.325 1.00 78.19 107 ASP A C 1
ATOM 887 O O . ASP A 1 107 ? 1.630 -3.082 3.998 1.00 78.19 107 ASP A O 1
ATOM 891 N N . PRO A 1 108 ? 2.962 -1.974 5.363 1.00 86.06 108 PRO A N 1
ATOM 892 C CA . PRO A 1 108 ? 1.859 -1.369 6.101 1.00 86.06 108 PRO A CA 1
ATOM 893 C C . PRO A 1 108 ? 1.343 -0.068 5.463 1.00 86.06 108 PRO A C 1
ATOM 895 O O . PRO A 1 108 ? 0.398 0.506 6.002 1.00 86.06 108 PRO A O 1
ATOM 898 N N . LEU A 1 109 ? 1.942 0.442 4.371 1.00 87.56 109 LEU A N 1
ATOM 899 C CA . LEU A 1 109 ? 1.748 1.837 3.938 1.00 87.56 109 LEU A CA 1
ATOM 900 C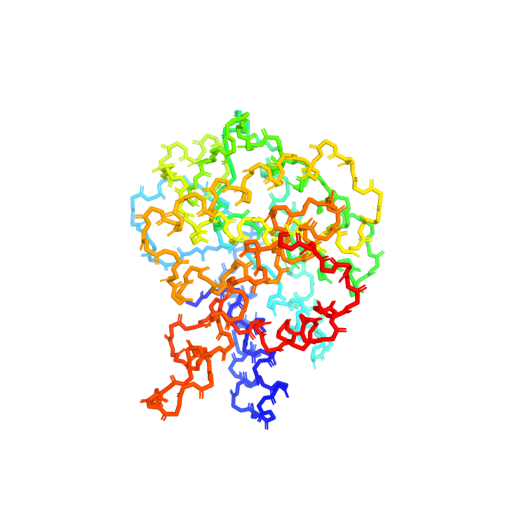 C . LEU A 1 109 ? 0.289 2.191 3.688 1.00 87.56 109 LEU A C 1
ATOM 902 O O . LEU A 1 109 ? -0.183 3.230 4.140 1.00 87.56 109 LEU A O 1
ATOM 906 N N . ASN A 1 110 ? -0.448 1.291 3.041 1.00 82.94 110 ASN A N 1
ATOM 907 C CA . ASN A 1 110 ? -1.880 1.474 2.821 1.00 82.94 110 ASN A CA 1
ATOM 908 C C . ASN A 1 110 ? -2.673 1.548 4.128 1.00 82.94 110 ASN A C 1
ATOM 910 O O . ASN A 1 110 ? -3.648 2.284 4.211 1.00 82.94 110 ASN A O 1
ATOM 914 N N . GLY A 1 111 ? -2.269 0.781 5.142 1.00 87.62 111 GLY A N 1
ATOM 915 C CA . GLY A 1 111 ? -2.872 0.846 6.466 1.00 87.62 111 GLY A CA 1
ATOM 916 C C . GLY A 1 111 ? -2.611 2.193 7.133 1.00 87.62 111 GLY A C 1
ATOM 917 O O . GLY A 1 111 ? -3.550 2.802 7.634 1.00 87.62 111 GLY A O 1
ATOM 918 N N . PHE A 1 112 ? -1.365 2.679 7.109 1.00 92.69 112 PHE A N 1
ATOM 919 C CA . PHE A 1 112 ? -1.024 3.987 7.679 1.00 92.69 112 PHE A CA 1
ATOM 920 C C . PHE A 1 112 ? -1.730 5.136 6.966 1.00 92.69 112 PHE A C 1
ATOM 922 O O . PHE A 1 112 ? -2.280 6.011 7.627 1.00 92.69 112 PHE A O 1
ATOM 929 N N . ALA A 1 113 ? -1.762 5.109 5.632 1.00 89.19 113 ALA A N 1
ATOM 930 C CA . ALA A 1 113 ? -2.453 6.112 4.833 1.00 89.19 113 ALA A CA 1
ATOM 931 C C . ALA A 1 113 ? -3.950 6.169 5.174 1.00 89.19 113 ALA A C 1
ATOM 933 O O . ALA A 1 113 ? -4.465 7.246 5.441 1.00 89.19 113 ALA A O 1
ATOM 934 N N . ILE A 1 114 ? -4.625 5.016 5.248 1.00 89.38 114 ILE A N 1
ATOM 935 C CA . ILE A 1 114 ? -6.046 4.945 5.619 1.00 89.38 114 ILE A CA 1
ATOM 936 C C . ILE A 1 114 ? -6.263 5.407 7.068 1.00 89.38 114 ILE A C 1
ATOM 938 O O . ILE A 1 114 ? -7.191 6.165 7.332 1.00 89.38 114 ILE A O 1
ATOM 942 N N . LEU A 1 115 ? -5.412 5.004 8.019 1.00 93.69 115 LEU A N 1
ATOM 943 C CA . LEU A 1 115 ? -5.506 5.510 9.393 1.00 93.69 115 LEU A CA 1
ATOM 944 C C . LEU A 1 115 ? -5.394 7.035 9.437 1.00 93.69 115 LEU A C 1
ATOM 946 O O . LEU A 1 115 ? -6.197 7.675 10.110 1.00 93.69 115 LEU A O 1
ATOM 950 N N . TRP A 1 116 ? -4.440 7.622 8.716 1.00 95.31 116 TRP A N 1
ATOM 951 C CA . TRP A 1 116 ? -4.311 9.074 8.627 1.00 95.31 116 TRP A CA 1
ATOM 952 C C . TRP A 1 116 ? -5.545 9.717 7.986 1.00 95.31 116 TRP A C 1
ATOM 954 O O . TRP A 1 116 ? -6.123 10.611 8.596 1.00 95.31 116 TRP A O 1
ATOM 964 N N . ASP A 1 117 ? -6.009 9.215 6.836 1.00 90.62 117 ASP A N 1
ATOM 965 C CA . ASP A 1 117 ? -7.172 9.760 6.123 1.00 90.62 117 ASP A CA 1
ATOM 966 C C . ASP A 1 117 ? -8.427 9.833 7.015 1.00 90.62 117 ASP A C 1
ATOM 968 O O . ASP A 1 117 ? -9.182 10.802 6.945 1.00 90.62 117 ASP A O 1
ATOM 972 N N . TYR A 1 118 ? -8.654 8.822 7.865 1.00 91.31 118 TYR A N 1
ATOM 973 C CA . TYR A 1 118 ? -9.873 8.717 8.678 1.00 91.31 118 TYR A CA 1
ATOM 974 C C . TYR A 1 118 ? -9.745 9.243 10.109 1.00 91.31 118 TYR A C 1
ATOM 976 O O . TYR A 1 118 ? -10.764 9.499 10.750 1.00 91.31 118 TYR A O 1
ATOM 984 N N . THR A 1 119 ? -8.529 9.405 10.634 1.00 94.50 119 THR A N 1
ATOM 985 C CA . THR A 1 119 ? -8.322 9.913 12.003 1.00 94.50 119 THR A CA 1
ATOM 986 C C . THR A 1 119 ? -7.731 11.318 12.040 1.00 94.50 119 THR A C 1
ATOM 988 O O . THR A 1 119 ? -7.831 11.986 13.066 1.00 94.50 119 THR A O 1
ATOM 991 N N . GLY A 1 120 ? -7.091 11.767 10.955 1.00 94.25 120 GLY A N 1
ATOM 992 C CA . GLY A 1 120 ? -6.307 13.002 10.912 1.00 94.25 120 GLY A CA 1
ATOM 993 C C . GLY A 1 120 ? -5.083 12.992 11.834 1.00 94.25 120 GLY A C 1
ATOM 994 O O . GLY A 1 120 ? -4.479 14.038 12.058 1.00 94.25 120 GLY A O 1
ATOM 995 N N . ALA A 1 121 ? -4.720 11.843 12.414 1.00 96.62 121 ALA A N 1
ATOM 996 C CA . ALA A 1 121 ? -3.601 11.760 13.339 1.00 96.62 121 ALA A CA 1
ATOM 997 C C . ALA A 1 121 ? -2.273 11.720 12.569 1.00 96.62 121 ALA A C 1
ATOM 999 O O . ALA A 1 121 ? -1.938 10.730 11.913 1.00 96.62 121 ALA A O 1
ATOM 1000 N N . GLU A 1 122 ? -1.502 12.802 12.685 1.00 96.50 122 GLU A N 1
ATOM 1001 C CA . GLU A 1 122 ? -0.224 13.003 11.984 1.00 96.50 122 GLU A CA 1
ATOM 1002 C C . GLU A 1 122 ? 0.804 11.892 12.237 1.00 96.50 122 GLU A C 1
ATOM 1004 O O . GLU A 1 122 ? 1.632 11.612 11.373 1.00 96.50 122 GLU A O 1
ATOM 1009 N N . GLU A 1 123 ? 0.730 11.194 13.376 1.00 97.06 123 GLU A N 1
ATOM 1010 C CA . GLU A 1 123 ? 1.614 10.057 13.665 1.00 97.06 123 GLU A CA 1
ATOM 1011 C C . GLU A 1 123 ? 1.585 8.992 12.556 1.00 97.06 123 GLU A C 1
ATOM 1013 O O . GLU A 1 123 ? 2.624 8.429 12.211 1.00 97.06 123 GLU A O 1
ATOM 1018 N N . TYR A 1 124 ? 0.423 8.745 11.943 1.00 96.19 124 TYR A N 1
ATOM 1019 C CA . TYR A 1 124 ? 0.289 7.730 10.900 1.00 96.19 124 TYR A CA 1
ATOM 1020 C C . TYR A 1 124 ? 0.837 8.208 9.558 1.00 96.19 124 TYR A C 1
ATOM 1022 O O . TYR A 1 124 ? 1.416 7.414 8.817 1.00 96.19 124 TYR A O 1
ATOM 1030 N N . PHE A 1 125 ? 0.732 9.504 9.263 1.00 95.25 125 PHE A N 1
ATOM 1031 C CA . PHE A 1 125 ? 1.394 10.084 8.098 1.00 95.25 125 PHE A CA 1
ATOM 1032 C C . PHE A 1 125 ? 2.917 10.022 8.242 1.00 95.25 125 PHE A C 1
ATOM 1034 O O . PHE A 1 125 ? 3.624 9.633 7.313 1.00 95.25 125 PHE A O 1
ATOM 1041 N N . GLU A 1 126 ? 3.422 10.305 9.441 1.00 95.88 126 GLU A N 1
ATOM 1042 C CA . GLU A 1 126 ? 4.836 10.188 9.789 1.00 95.88 126 GLU A CA 1
ATOM 1043 C C . GLU A 1 126 ? 5.348 8.745 9.696 1.00 95.88 126 GLU A C 1
ATOM 1045 O O . GLU A 1 126 ? 6.421 8.489 9.139 1.00 95.88 126 GLU A O 1
ATOM 1050 N N . PHE A 1 127 ? 4.553 7.774 10.150 1.00 95.44 127 PHE A N 1
ATOM 1051 C CA . PHE A 1 127 ? 4.847 6.355 9.959 1.00 95.44 127 PHE A CA 1
ATOM 1052 C C . PHE A 1 127 ? 4.909 5.976 8.480 1.00 95.44 127 PHE A C 1
ATOM 1054 O O . PHE A 1 127 ? 5.846 5.288 8.063 1.00 95.44 127 PHE A O 1
ATOM 1061 N N . ALA A 1 128 ? 3.960 6.460 7.675 1.00 93.69 128 ALA A N 1
ATOM 1062 C CA . ALA A 1 128 ? 3.963 6.229 6.238 1.00 93.69 128 ALA A CA 1
ATOM 1063 C C . ALA A 1 128 ? 5.199 6.844 5.568 1.00 93.69 128 ALA A C 1
ATOM 1065 O O . ALA A 1 128 ? 5.885 6.165 4.804 1.00 93.69 128 ALA A O 1
ATOM 1066 N N . ARG A 1 129 ? 5.548 8.089 5.910 1.00 94.62 129 ARG A N 1
ATOM 1067 C CA . ARG A 1 129 ? 6.749 8.771 5.413 1.00 94.62 129 ARG A CA 1
ATOM 1068 C C . ARG A 1 129 ? 8.014 7.983 5.719 1.00 94.62 129 ARG A C 1
ATOM 1070 O O . ARG A 1 129 ? 8.838 7.757 4.832 1.00 94.62 129 ARG A O 1
ATOM 1077 N N . GLU A 1 130 ? 8.168 7.548 6.963 1.00 93.62 130 GLU A N 1
ATOM 1078 C CA . GLU A 1 130 ? 9.356 6.827 7.404 1.00 93.62 130 GLU A CA 1
ATOM 1079 C C . GLU A 1 130 ? 9.456 5.435 6.769 1.00 93.62 130 GLU A C 1
ATOM 1081 O O . GLU A 1 130 ? 10.546 4.972 6.424 1.00 93.62 130 GLU A O 1
ATOM 1086 N N . PHE A 1 131 ? 8.328 4.757 6.562 1.00 91.75 131 PHE A N 1
ATOM 1087 C CA . PHE A 1 131 ? 8.317 3.486 5.851 1.00 91.75 131 PHE A CA 1
ATOM 1088 C C . PHE A 1 131 ? 8.631 3.672 4.356 1.00 91.75 131 PHE A C 1
ATOM 1090 O O . PHE A 1 131 ? 9.492 2.972 3.822 1.00 91.75 131 PHE A O 1
ATOM 1097 N N . ALA A 1 132 ? 8.034 4.671 3.697 1.00 92.38 132 ALA A N 1
ATOM 1098 C CA . ALA A 1 132 ? 8.298 5.015 2.298 1.00 92.38 132 ALA A CA 1
ATOM 1099 C C . ALA A 1 132 ? 9.773 5.381 2.056 1.00 92.38 132 ALA A C 1
ATOM 1101 O O . ALA A 1 132 ? 10.376 4.918 1.084 1.00 92.38 132 ALA A O 1
ATOM 1102 N N . ARG A 1 133 ? 10.388 6.133 2.982 1.00 93.06 133 ARG A N 1
ATOM 1103 C CA . ARG A 1 133 ? 11.835 6.398 2.989 1.00 93.06 133 ARG A CA 1
ATOM 1104 C C . ARG A 1 133 ? 12.636 5.105 2.949 1.00 93.06 133 ARG A C 1
ATOM 1106 O O . ARG A 1 133 ? 13.579 4.978 2.173 1.00 93.06 133 ARG A O 1
ATOM 1113 N N . HIS A 1 134 ? 12.280 4.150 3.803 1.00 90.62 134 HIS A N 1
ATOM 1114 C CA . HIS A 1 134 ? 12.990 2.883 3.885 1.00 90.62 134 HIS A CA 1
ATOM 1115 C C . HIS A 1 134 ? 12.818 2.031 2.627 1.00 90.62 134 HIS A C 1
ATOM 1117 O O . HIS A 1 134 ? 13.811 1.460 2.190 1.00 90.62 134 HIS A O 1
ATOM 1123 N N . ILE A 1 135 ? 11.635 2.011 2.000 1.00 89.56 135 ILE A N 1
ATOM 1124 C CA . ILE A 1 135 ? 11.447 1.358 0.692 1.00 89.56 135 ILE A CA 1
ATOM 1125 C C . ILE A 1 135 ? 12.449 1.923 -0.315 1.00 89.56 135 ILE A C 1
ATOM 1127 O O . ILE A 1 135 ? 13.232 1.171 -0.895 1.00 89.56 135 ILE A O 1
ATOM 1131 N N . ALA A 1 136 ? 12.487 3.250 -0.462 1.00 91.75 136 ALA A N 1
ATOM 1132 C CA . ALA A 1 136 ? 13.375 3.916 -1.411 1.00 91.75 136 ALA A CA 1
ATOM 1133 C C . ALA A 1 136 ? 14.868 3.643 -1.146 1.00 91.75 136 ALA A C 1
ATOM 1135 O O . ALA A 1 136 ? 15.656 3.598 -2.088 1.00 91.75 136 ALA A O 1
ATOM 1136 N N . LEU A 1 137 ? 15.262 3.453 0.118 1.00 90.62 137 LEU A N 1
ATOM 1137 C CA . LEU A 1 137 ? 16.639 3.128 0.506 1.00 90.62 137 LEU A CA 1
ATOM 1138 C C . LEU A 1 137 ? 17.013 1.656 0.296 1.00 90.62 137 LEU A C 1
ATOM 1140 O O . LEU A 1 137 ? 18.199 1.345 0.253 1.00 90.62 137 LEU A O 1
ATOM 1144 N N . THR A 1 138 ? 16.030 0.761 0.194 1.00 87.88 138 THR A N 1
ATOM 1145 C CA . THR A 1 138 ? 16.258 -0.678 -0.025 1.00 87.88 138 THR A CA 1
ATOM 1146 C C . THR A 1 138 ? 16.291 -1.088 -1.495 1.00 87.88 138 THR A C 1
ATOM 1148 O O . THR A 1 138 ? 16.521 -2.258 -1.785 1.00 87.88 138 THR A O 1
ATOM 1151 N N . ILE A 1 139 ? 16.057 -0.148 -2.414 1.00 89.69 139 ILE A N 1
ATOM 1152 C CA . ILE A 1 139 ? 16.199 -0.378 -3.852 1.00 89.69 139 ILE A CA 1
ATOM 1153 C C . ILE A 1 139 ? 17.643 -0.082 -4.249 1.00 89.69 139 ILE A C 1
ATOM 1155 O O . ILE A 1 139 ? 18.141 1.031 -4.045 1.00 89.69 139 ILE A O 1
ATOM 1159 N N . ASP A 1 140 ? 18.301 -1.072 -4.842 1.00 91.00 140 ASP A N 1
ATOM 1160 C CA . ASP A 1 140 ? 19.694 -0.978 -5.248 1.00 91.00 140 ASP A CA 1
ATOM 1161 C C . ASP A 1 140 ? 19.893 0.003 -6.417 1.00 91.00 140 ASP A C 1
ATOM 1163 O O . ASP A 1 140 ? 18.966 0.531 -7.049 1.00 91.00 140 ASP A O 1
ATOM 1167 N N . LYS A 1 141 ? 21.160 0.317 -6.700 1.00 92.94 141 LYS A N 1
ATOM 1168 C CA . LYS A 1 141 ? 21.522 1.266 -7.765 1.00 92.94 141 LYS A CA 1
ATOM 1169 C C . LYS A 1 141 ? 21.129 0.776 -9.156 1.00 92.94 141 LYS A C 1
ATOM 1171 O O . LYS A 1 141 ? 20.846 1.607 -10.012 1.00 92.94 141 LYS A O 1
ATOM 1176 N N . ASP A 1 142 ? 21.107 -0.534 -9.365 1.00 90.94 142 ASP A N 1
ATOM 1177 C CA . ASP A 1 142 ? 20.639 -1.179 -10.594 1.00 90.94 142 ASP A CA 1
ATOM 1178 C C . ASP A 1 142 ? 19.110 -1.365 -10.628 1.00 90.94 142 ASP A C 1
ATOM 1180 O O . ASP A 1 142 ? 18.574 -1.878 -11.603 1.00 90.94 142 ASP A O 1
ATOM 1184 N N . GLY A 1 143 ? 18.396 -0.923 -9.586 1.00 89.06 143 GLY A N 1
ATOM 1185 C CA . GLY A 1 143 ? 16.951 -1.089 -9.456 1.00 89.06 143 GLY A CA 1
ATOM 1186 C C . GLY A 1 143 ? 16.531 -2.447 -8.898 1.00 89.06 143 GLY A C 1
ATOM 1187 O O . GLY A 1 143 ? 15.340 -2.642 -8.652 1.00 89.06 143 GLY A O 1
ATOM 1188 N N . SER A 1 144 ? 17.470 -3.363 -8.654 1.00 88.81 144 SER A N 1
ATOM 1189 C CA . SER A 1 144 ? 17.155 -4.624 -7.995 1.00 88.81 144 SER A CA 1
ATOM 1190 C C . SER A 1 144 ? 16.711 -4.395 -6.547 1.00 88.81 144 SER A C 1
ATOM 1192 O O . SER A 1 144 ? 16.942 -3.348 -5.933 1.00 88.81 144 SER A O 1
ATOM 1194 N N . TYR A 1 145 ? 15.972 -5.361 -6.015 1.00 86.25 145 TYR A N 1
ATOM 1195 C CA . TYR A 1 145 ? 15.460 -5.324 -4.654 1.00 86.25 145 TYR A CA 1
ATOM 1196 C C . TYR A 1 145 ? 15.296 -6.746 -4.130 1.00 86.25 145 TYR A C 1
ATOM 1198 O O . TYR A 1 145 ? 15.092 -7.705 -4.883 1.00 86.25 145 TYR A O 1
ATOM 1206 N N . LEU A 1 146 ? 15.357 -6.877 -2.809 1.00 81.19 146 LEU A N 1
ATOM 1207 C CA . LEU A 1 146 ? 15.011 -8.120 -2.137 1.00 81.19 146 LEU A CA 1
ATOM 1208 C C . LEU A 1 146 ? 13.513 -8.150 -1.868 1.00 81.19 146 LEU A C 1
ATOM 1210 O O . LEU A 1 146 ? 12.931 -7.164 -1.420 1.00 81.19 146 LEU A O 1
ATOM 1214 N N . SER A 1 147 ? 12.906 -9.307 -2.096 1.00 71.12 147 SER A N 1
ATOM 1215 C CA . SER A 1 147 ? 11.528 -9.571 -1.719 1.00 71.12 147 SER A CA 1
ATOM 1216 C C . SER A 1 147 ? 11.429 -10.770 -0.784 1.00 71.12 147 SER A C 1
ATOM 1218 O O . SER A 1 147 ? 12.426 -11.402 -0.454 1.00 71.12 147 SER A O 1
ATOM 1220 N N . GLY A 1 148 ? 10.226 -11.049 -0.303 1.00 68.06 148 GLY A N 1
ATOM 1221 C CA . GLY A 1 148 ? 9.965 -12.061 0.700 1.00 68.06 148 GLY A CA 1
ATOM 1222 C C . GLY A 1 148 ? 8.993 -11.570 1.752 1.00 68.06 148 GLY A C 1
ATOM 1223 O O . GLY A 1 148 ? 8.258 -10.593 1.570 1.00 68.06 148 GLY A O 1
ATOM 1224 N N . ALA A 1 149 ? 9.028 -12.270 2.871 1.00 62.75 149 ALA A N 1
ATOM 1225 C CA . ALA A 1 149 ? 8.142 -12.048 3.982 1.00 62.75 149 ALA A CA 1
ATOM 1226 C C . ALA A 1 149 ? 8.961 -11.438 5.138 1.00 62.75 149 ALA A C 1
ATOM 1228 O O . ALA A 1 149 ? 9.788 -12.122 5.741 1.00 62.75 149 ALA A O 1
ATOM 1229 N N . GLY A 1 150 ? 8.756 -10.143 5.421 1.00 69.19 150 GLY A N 1
ATOM 1230 C CA . GLY A 1 150 ? 9.338 -9.447 6.578 1.00 69.19 150 GLY A CA 1
ATOM 1231 C C . GLY A 1 150 ? 10.155 -8.195 6.234 1.00 69.19 150 GLY A C 1
ATOM 1232 O O . GLY A 1 150 ? 10.116 -7.687 5.117 1.00 69.19 150 GLY A O 1
ATOM 1233 N N . VAL A 1 151 ? 10.905 -7.688 7.218 1.00 70.12 151 VAL A N 1
ATOM 1234 C CA . VAL A 1 151 ? 11.807 -6.526 7.093 1.00 70.12 151 VAL A CA 1
ATOM 1235 C C . VAL A 1 151 ? 13.165 -6.854 7.723 1.00 70.12 151 VAL A C 1
ATOM 1237 O O . VAL A 1 151 ? 13.240 -7.630 8.673 1.00 70.12 151 VAL A O 1
ATOM 1240 N N . GLY A 1 152 ? 14.253 -6.257 7.230 1.00 66.88 152 GLY A N 1
ATOM 1241 C CA . GLY A 1 152 ? 15.547 -6.271 7.931 1.00 66.88 152 GLY A CA 1
ATOM 1242 C C . GLY A 1 152 ? 16.203 -7.651 8.013 1.00 66.88 152 GLY A C 1
ATOM 1243 O O . GLY A 1 152 ? 16.075 -8.416 7.063 1.00 66.88 152 GLY A O 1
ATOM 1244 N N . PRO A 1 153 ? 16.936 -8.011 9.084 1.00 57.03 153 PRO A N 1
ATOM 1245 C CA . PRO A 1 153 ? 17.578 -9.323 9.191 1.00 57.03 153 PRO A CA 1
ATOM 1246 C C . PRO A 1 153 ? 16.593 -10.493 9.178 1.00 57.03 153 PRO A C 1
ATOM 1248 O O . PRO A 1 153 ? 16.983 -11.594 8.803 1.00 57.03 153 PRO A O 1
ATOM 1251 N N . GLN A 1 154 ? 15.318 -10.256 9.509 1.00 58.97 154 GLN A N 1
ATOM 1252 C CA . GLN A 1 154 ? 14.253 -11.256 9.372 1.00 58.97 154 GLN A CA 1
ATOM 1253 C C . GLN A 1 154 ? 13.961 -11.585 7.902 1.00 58.97 154 GLN A C 1
ATOM 1255 O O . GLN A 1 154 ? 13.580 -12.716 7.605 1.00 58.97 154 GLN A O 1
ATOM 1260 N N . MET A 1 155 ? 14.252 -10.666 6.966 1.00 55.34 155 MET A N 1
ATOM 1261 C CA . MET A 1 155 ? 14.314 -11.018 5.544 1.00 55.34 155 MET A CA 1
ATOM 1262 C C . MET A 1 155 ? 15.353 -12.109 5.302 1.00 55.34 155 MET A C 1
ATOM 1264 O O . MET A 1 155 ? 15.135 -12.928 4.436 1.00 55.34 155 MET A O 1
ATOM 1268 N N . GLY A 1 156 ? 16.447 -12.208 6.062 1.00 47.78 156 GLY A N 1
ATOM 1269 C CA . GLY A 1 156 ? 17.469 -13.246 5.862 1.00 47.78 156 GLY A CA 1
ATOM 1270 C C . GLY A 1 156 ? 16.939 -14.687 5.900 1.00 47.78 156 GLY A C 1
ATOM 1271 O O . GLY A 1 156 ? 17.563 -15.567 5.316 1.00 47.78 156 GLY A O 1
ATOM 1272 N N . CYS A 1 157 ? 15.781 -14.925 6.527 1.00 47.09 157 CYS A N 1
ATOM 1273 C CA . CYS A 1 157 ? 15.126 -16.233 6.560 1.00 47.09 157 CYS A CA 1
ATOM 1274 C C . CYS A 1 157 ? 14.204 -16.498 5.355 1.00 47.09 157 CYS A C 1
ATOM 1276 O O . CYS A 1 157 ? 13.913 -17.656 5.087 1.00 47.09 157 CYS A O 1
ATOM 1278 N N . ASN A 1 158 ? 13.772 -15.455 4.631 1.00 52.91 158 ASN A N 1
ATOM 1279 C CA . ASN A 1 158 ? 12.793 -15.516 3.533 1.00 52.91 158 ASN A CA 1
ATOM 1280 C C . ASN A 1 158 ? 13.160 -14.608 2.333 1.00 52.91 158 ASN A C 1
ATOM 1282 O O . ASN A 1 158 ? 12.291 -14.263 1.535 1.00 52.91 158 ASN A O 1
ATOM 1286 N N . ALA A 1 159 ? 14.418 -14.170 2.222 1.00 59.41 159 ALA A N 1
ATOM 1287 C CA . ALA A 1 159 ? 14.869 -13.211 1.219 1.00 59.41 159 ALA A CA 1
ATOM 1288 C C . ALA A 1 159 ? 14.975 -13.927 -0.118 1.00 59.41 159 ALA A C 1
ATOM 1290 O O . ALA A 1 159 ? 15.895 -14.708 -0.360 1.00 59.41 159 ALA A O 1
ATOM 1291 N N . LEU A 1 160 ? 14.022 -13.633 -0.985 1.00 61.03 160 LEU A N 1
ATOM 1292 C CA . LEU A 1 160 ? 13.996 -14.081 -2.359 1.00 61.03 160 LEU A CA 1
ATOM 1293 C C . LEU A 1 160 ? 14.414 -12.917 -3.262 1.00 61.03 160 LEU A C 1
ATOM 1295 O O . LEU A 1 160 ? 14.126 -11.755 -2.947 1.00 61.03 160 LEU A O 1
ATOM 1299 N N . PRO A 1 161 ? 15.073 -13.197 -4.398 1.00 70.31 161 PRO A N 1
ATOM 1300 C CA . PRO A 1 161 ? 15.196 -12.210 -5.459 1.00 70.31 161 PRO A CA 1
ATOM 1301 C C . PRO A 1 161 ? 13.827 -11.597 -5.776 1.00 70.31 161 PRO A C 1
ATOM 1303 O O . PRO A 1 161 ? 12.804 -12.293 -5.764 1.00 70.31 161 PRO A O 1
ATOM 1306 N N . GLY A 1 162 ? 13.803 -10.287 -6.018 1.00 72.38 162 GLY A N 1
ATOM 1307 C CA . GLY A 1 162 ? 12.602 -9.593 -6.458 1.00 72.38 162 GLY A CA 1
ATOM 1308 C C . GLY A 1 162 ? 11.980 -10.281 -7.672 1.00 72.38 162 GLY A C 1
ATOM 1309 O O . GLY A 1 162 ? 12.678 -10.709 -8.585 1.00 72.38 162 GLY A O 1
ATOM 1310 N N . THR A 1 163 ? 10.657 -10.404 -7.674 1.00 78.94 163 THR A N 1
ATOM 1311 C CA . THR A 1 163 ? 9.883 -10.814 -8.852 1.00 78.94 163 THR A CA 1
ATOM 1312 C C . THR A 1 163 ? 8.979 -9.652 -9.243 1.00 78.94 163 THR A C 1
ATOM 1314 O O . THR A 1 163 ? 8.580 -8.896 -8.355 1.00 78.94 163 THR A O 1
ATOM 1317 N N . PRO A 1 164 ? 8.583 -9.500 -10.519 1.00 74.69 164 PRO A N 1
ATOM 1318 C CA . PRO A 1 164 ? 7.713 -8.402 -10.945 1.00 74.69 164 PRO A CA 1
ATOM 1319 C C . PRO A 1 164 ? 6.480 -8.197 -10.060 1.00 74.69 164 PRO A C 1
ATOM 1321 O O . PRO A 1 164 ? 6.158 -7.080 -9.659 1.00 74.69 164 PRO A O 1
ATOM 1324 N N . TRP A 1 165 ? 5.833 -9.304 -9.698 1.00 74.12 165 TRP A N 1
ATOM 1325 C CA . TRP A 1 165 ? 4.678 -9.328 -8.808 1.00 74.12 165 TRP A CA 1
ATOM 1326 C C . TRP A 1 165 ? 4.999 -8.774 -7.413 1.00 74.12 165 TRP A C 1
ATOM 1328 O O . TRP A 1 165 ? 4.276 -7.931 -6.883 1.00 74.12 165 TRP A O 1
ATOM 1338 N N . ASN A 1 166 ? 6.118 -9.206 -6.841 1.00 75.19 166 ASN A N 1
ATOM 1339 C CA . ASN A 1 166 ? 6.582 -8.772 -5.534 1.00 75.19 166 ASN A CA 1
ATOM 1340 C C . ASN A 1 166 ? 6.927 -7.280 -5.483 1.00 75.19 166 ASN A C 1
ATOM 1342 O O . ASN A 1 166 ? 6.543 -6.588 -4.537 1.00 75.19 166 ASN A O 1
ATOM 1346 N N . GLY A 1 167 ? 7.637 -6.789 -6.498 1.00 76.38 167 GLY A N 1
ATOM 1347 C CA . GLY A 1 167 ? 7.987 -5.378 -6.608 1.00 76.38 167 GLY A CA 1
ATOM 1348 C C . GLY A 1 167 ? 6.773 -4.489 -6.805 1.00 76.38 167 GLY A C 1
ATOM 1349 O O . GLY A 1 167 ? 6.661 -3.479 -6.121 1.00 76.38 167 GLY A O 1
ATOM 1350 N N . GLY A 1 168 ? 5.831 -4.886 -7.669 1.00 75.69 168 GLY A N 1
ATOM 1351 C CA . GLY A 1 168 ? 4.611 -4.108 -7.910 1.00 75.69 168 GLY A CA 1
ATOM 1352 C C . GLY A 1 168 ? 3.840 -3.836 -6.617 1.00 75.69 168 GLY A C 1
ATOM 1353 O O . GLY A 1 168 ? 3.462 -2.703 -6.333 1.00 75.69 168 GLY A O 1
ATOM 1354 N N . HIS A 1 169 ? 3.697 -4.849 -5.762 1.00 75.75 169 HIS A N 1
ATOM 1355 C CA . HIS A 1 169 ? 3.081 -4.672 -4.450 1.00 75.75 169 HIS A CA 1
ATOM 1356 C C . HIS A 1 169 ? 3.859 -3.726 -3.522 1.00 75.75 169 HIS A C 1
ATOM 1358 O O . HIS A 1 169 ? 3.237 -2.882 -2.881 1.00 75.75 169 HIS A O 1
ATOM 1364 N N . LEU A 1 170 ? 5.186 -3.872 -3.430 1.00 77.75 170 LEU A N 1
ATOM 1365 C CA . LEU A 1 170 ? 6.025 -3.016 -2.584 1.00 77.75 170 LEU A CA 1
ATOM 1366 C C . LEU A 1 170 ? 5.927 -1.546 -3.017 1.00 77.75 170 LEU A C 1
ATOM 1368 O O . LEU A 1 170 ? 5.767 -0.649 -2.191 1.00 77.75 170 LEU A O 1
ATOM 1372 N N . LEU A 1 171 ? 5.994 -1.299 -4.326 1.00 85.06 171 LEU A N 1
ATOM 1373 C CA . LEU A 1 171 ? 5.898 0.047 -4.879 1.00 85.06 171 LEU A CA 1
ATOM 1374 C C . LEU A 1 171 ? 4.487 0.631 -4.722 1.00 85.06 171 LEU A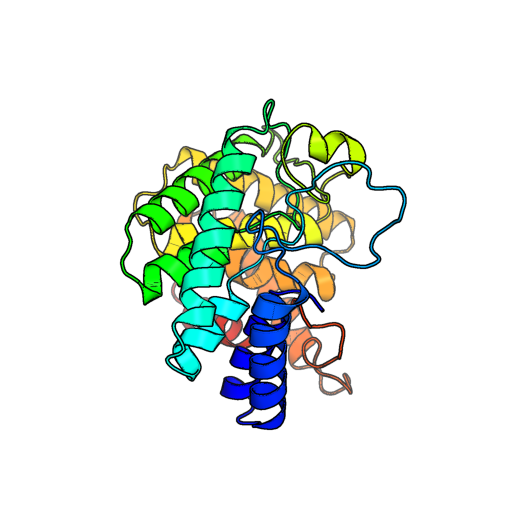 C 1
ATOM 1376 O O . LEU A 1 171 ? 4.345 1.851 -4.617 1.00 85.06 171 LEU A O 1
ATOM 1380 N N . ASN A 1 172 ? 3.443 -0.206 -4.672 1.00 80.38 172 ASN A N 1
ATOM 1381 C CA . ASN A 1 172 ? 2.062 0.257 -4.549 1.00 80.38 172 ASN A CA 1
ATOM 1382 C C . ASN A 1 172 ? 1.822 1.057 -3.268 1.00 80.38 172 ASN A C 1
ATOM 1384 O O . ASN A 1 172 ? 1.254 2.148 -3.333 1.00 80.38 172 ASN A O 1
ATOM 1388 N N . GLY A 1 173 ? 2.313 0.566 -2.128 1.00 80.81 173 GLY A N 1
ATOM 1389 C CA . GLY A 1 173 ? 2.256 1.309 -0.873 1.00 80.81 173 GLY A CA 1
ATOM 1390 C C . GLY A 1 173 ? 2.964 2.664 -0.964 1.00 80.81 173 GLY A C 1
ATOM 1391 O O . GLY A 1 173 ? 2.437 3.676 -0.498 1.00 80.81 173 GLY A O 1
ATOM 1392 N N . PHE A 1 174 ? 4.136 2.714 -1.610 1.00 88.19 174 PHE A N 1
ATOM 1393 C CA . PHE A 1 174 ? 4.889 3.961 -1.777 1.00 88.19 174 PHE A CA 1
ATOM 1394 C C . PHE A 1 174 ? 4.096 4.999 -2.576 1.00 88.19 174 PHE A C 1
ATOM 1396 O O . PHE A 1 174 ? 4.062 6.171 -2.209 1.00 88.19 174 PHE A O 1
ATOM 1403 N N . VAL A 1 175 ? 3.442 4.582 -3.660 1.00 85.19 175 VAL A N 1
ATOM 1404 C CA . VAL A 1 175 ? 2.640 5.492 -4.488 1.00 85.19 175 VAL A CA 1
ATOM 1405 C C . VAL A 1 175 ? 1.421 6.012 -3.745 1.00 85.19 175 VAL A C 1
ATOM 1407 O O . VAL A 1 175 ? 1.111 7.193 -3.853 1.00 85.19 175 VAL A O 1
ATOM 1410 N N . GLU A 1 176 ? 0.764 5.176 -2.947 1.00 82.00 176 GLU A N 1
ATOM 1411 C CA . GLU A 1 176 ? -0.354 5.604 -2.101 1.00 82.00 176 GLU A CA 1
ATOM 1412 C C . GLU A 1 176 ? 0.060 6.701 -1.113 1.00 82.00 176 GLU A C 1
ATOM 1414 O O . GLU A 1 176 ? -0.664 7.687 -0.948 1.00 82.00 176 GLU A O 1
ATOM 1419 N N . TYR A 1 177 ? 1.253 6.587 -0.526 1.00 88.88 177 TYR A N 1
ATOM 1420 C CA . TYR A 1 177 ? 1.851 7.671 0.250 1.00 88.88 177 TYR A CA 1
ATOM 1421 C C . TYR A 1 177 ? 2.164 8.896 -0.628 1.00 88.88 177 TYR A C 1
ATOM 1423 O O . TYR A 1 177 ? 1.758 10.011 -0.307 1.00 88.88 177 TYR A O 1
ATOM 1431 N N . ALA A 1 178 ? 2.824 8.710 -1.773 1.00 89.19 178 ALA A N 1
ATOM 1432 C CA . ALA A 1 178 ? 3.248 9.807 -2.645 1.00 89.19 178 ALA A CA 1
ATOM 1433 C C . ALA A 1 178 ? 2.091 10.579 -3.308 1.00 89.19 178 ALA A C 1
ATOM 1435 O O . ALA A 1 178 ? 2.288 11.698 -3.778 1.00 89.19 178 ALA A O 1
ATOM 1436 N N . MET A 1 179 ? 0.890 10.002 -3.369 1.00 85.25 179 MET A N 1
ATOM 1437 C CA . MET A 1 179 ? -0.336 10.704 -3.769 1.00 85.25 179 MET A CA 1
ATOM 1438 C C . MET A 1 179 ? -0.828 11.686 -2.700 1.00 85.25 179 MET A C 1
ATOM 1440 O O . MET A 1 179 ? -1.478 12.672 -3.035 1.00 85.25 179 MET A O 1
ATOM 1444 N N . ARG A 1 180 ? -0.515 11.425 -1.427 1.00 87.31 180 ARG A N 1
ATOM 1445 C CA . ARG A 1 180 ? -0.878 12.263 -0.272 1.00 87.31 180 ARG A CA 1
ATOM 1446 C C . ARG A 1 180 ? 0.223 13.259 0.096 1.00 87.31 180 ARG A C 1
ATOM 1448 O O . ARG A 1 180 ? -0.072 14.325 0.621 1.00 87.31 180 ARG A O 1
ATOM 1455 N N . ALA A 1 181 ? 1.474 12.924 -0.212 1.00 91.00 181 ALA A N 1
ATOM 1456 C CA . ALA A 1 181 ? 2.659 13.722 0.081 1.00 91.00 181 ALA A CA 1
ATOM 1457 C C . ALA A 1 181 ? 3.217 14.381 -1.200 1.00 91.00 181 ALA A C 1
ATOM 1459 O O . ALA A 1 181 ? 4.055 13.793 -1.886 1.00 91.00 181 ALA A O 1
ATOM 1460 N N . PRO A 1 182 ? 2.779 15.595 -1.580 1.00 84.31 182 PRO A N 1
ATOM 1461 C CA . PRO A 1 182 ? 3.258 16.243 -2.804 1.00 84.31 182 PRO A CA 1
ATOM 1462 C C . PRO A 1 182 ? 4.759 16.582 -2.768 1.00 84.31 182 PRO A C 1
ATOM 1464 O O . PRO A 1 182 ? 5.370 16.750 -3.824 1.00 84.31 182 PRO A O 1
ATOM 1467 N N . ASP A 1 183 ? 5.348 16.659 -1.578 1.00 90.12 183 ASP A N 1
ATOM 1468 C CA . ASP A 1 183 ? 6.733 17.018 -1.278 1.00 90.12 183 ASP A CA 1
ATOM 1469 C C . ASP A 1 183 ? 7.671 15.807 -1.125 1.00 90.12 183 ASP A C 1
ATOM 1471 O O . ASP A 1 183 ? 8.780 15.952 -0.604 1.00 90.12 183 ASP A O 1
ATOM 1475 N N . VAL A 1 184 ? 7.264 14.615 -1.591 1.00 93.75 184 VAL A N 1
ATOM 1476 C CA . VAL A 1 184 ? 8.147 13.435 -1.606 1.00 93.75 184 VAL A CA 1
ATOM 1477 C C . VAL A 1 184 ? 9.501 13.805 -2.229 1.00 93.75 184 VAL A C 1
ATOM 1479 O O . VAL A 1 184 ? 9.530 14.302 -3.360 1.00 93.75 184 VAL A O 1
ATOM 1482 N N . PRO A 1 185 ? 10.630 13.531 -1.544 1.00 95.94 185 PRO A N 1
ATOM 1483 C CA . PRO A 1 185 ? 11.949 13.843 -2.073 1.00 95.94 185 PRO A CA 1
ATOM 1484 C C . PRO A 1 185 ? 12.183 13.214 -3.449 1.00 95.94 185 PRO A C 1
ATOM 1486 O O . PRO A 1 185 ? 11.962 12.015 -3.639 1.00 95.94 185 PRO A O 1
ATOM 1489 N N . THR A 1 186 ? 12.709 13.998 -4.395 1.00 93.88 186 THR A N 1
ATOM 1490 C CA . THR A 1 186 ? 13.014 13.526 -5.758 1.00 93.88 186 THR A CA 1
ATOM 1491 C C . THR A 1 186 ? 13.897 12.283 -5.750 1.00 93.88 186 THR A C 1
ATOM 1493 O O . THR A 1 186 ? 13.636 11.343 -6.490 1.00 93.88 186 THR A O 1
ATOM 1496 N N . SER A 1 187 ? 14.879 12.213 -4.848 1.00 96.06 187 SER A N 1
ATOM 1497 C CA . SER A 1 187 ? 15.757 11.046 -4.720 1.00 96.06 187 SER A CA 1
ATOM 1498 C C . SER A 1 187 ? 15.010 9.761 -4.346 1.00 96.06 187 SER A C 1
ATOM 1500 O O . SER A 1 187 ? 15.437 8.672 -4.725 1.00 96.06 187 SER A O 1
ATOM 1502 N N . TRP A 1 188 ? 13.886 9.856 -3.628 1.00 95.50 188 TRP A N 1
ATOM 1503 C CA . TRP A 1 188 ? 13.059 8.690 -3.315 1.00 95.50 188 TRP A CA 1
ATOM 1504 C C . TRP A 1 188 ? 12.273 8.251 -4.543 1.00 95.50 188 TRP A C 1
ATOM 1506 O O . TRP A 1 188 ? 12.278 7.062 -4.857 1.00 95.50 188 TRP A O 1
ATOM 1516 N N . LEU A 1 189 ? 11.668 9.208 -5.258 1.00 93.81 189 LEU A N 1
ATOM 1517 C CA . LEU A 1 189 ? 10.978 8.968 -6.529 1.00 93.81 189 LEU A CA 1
ATOM 1518 C C . LEU A 1 189 ? 11.915 8.313 -7.549 1.00 93.81 189 LEU A C 1
ATOM 1520 O O . LEU A 1 189 ? 11.553 7.318 -8.167 1.00 93.81 189 LEU A O 1
ATOM 1524 N N . GLU A 1 190 ? 13.138 8.817 -7.694 1.00 94.38 190 GLU A N 1
ATOM 1525 C CA . GLU A 1 190 ? 14.148 8.249 -8.590 1.00 94.38 190 GLU A CA 1
ATOM 1526 C C . GLU A 1 190 ? 14.521 6.816 -8.201 1.00 94.38 190 GLU A C 1
ATOM 1528 O O . GLU A 1 190 ? 14.668 5.962 -9.077 1.00 94.38 190 GLU A O 1
ATOM 1533 N N . SER A 1 191 ? 14.655 6.527 -6.901 1.00 94.62 191 SER A N 1
ATOM 1534 C CA . SER A 1 191 ? 14.913 5.167 -6.417 1.00 94.62 191 SER A CA 1
ATOM 1535 C C . SER A 1 191 ? 13.779 4.208 -6.752 1.00 94.62 191 SER A C 1
ATOM 1537 O O . SER A 1 191 ? 14.034 3.166 -7.354 1.00 94.62 191 SER A O 1
ATOM 1539 N N . VAL A 1 192 ? 12.528 4.564 -6.451 1.00 92.25 192 VAL A N 1
ATOM 1540 C CA . VAL A 1 192 ? 11.389 3.710 -6.820 1.00 92.25 192 VAL A CA 1
ATOM 1541 C C . VAL A 1 192 ? 11.193 3.625 -8.335 1.00 92.25 192 VAL A C 1
ATOM 1543 O O . VAL A 1 192 ? 10.792 2.579 -8.832 1.00 92.25 192 VAL A O 1
ATOM 1546 N N . GLY A 1 193 ? 11.566 4.664 -9.086 1.00 92.50 193 GLY A N 1
ATOM 1547 C CA . GLY A 1 193 ? 11.596 4.661 -10.549 1.00 92.50 193 GLY A CA 1
ATOM 1548 C C . GLY A 1 193 ? 12.610 3.673 -11.130 1.00 92.50 193 GLY A C 1
ATOM 1549 O O . GLY A 1 193 ? 12.322 3.010 -12.124 1.00 92.50 193 GLY A O 1
ATOM 1550 N N . ARG A 1 194 ? 13.781 3.506 -10.495 1.00 93.81 194 ARG A N 1
ATOM 1551 C CA . ARG A 1 194 ? 14.725 2.431 -10.856 1.00 93.81 194 ARG A CA 1
ATOM 1552 C C . ARG A 1 194 ? 14.136 1.052 -10.574 1.00 93.81 194 ARG A C 1
ATOM 1554 O O . ARG A 1 194 ? 14.214 0.191 -11.443 1.00 93.81 194 ARG A O 1
ATOM 1561 N N . GLY A 1 195 ? 13.503 0.870 -9.413 1.00 91.31 195 GLY A N 1
ATOM 1562 C CA . GLY A 1 195 ? 12.800 -0.376 -9.085 1.00 91.31 195 GLY A CA 1
ATOM 1563 C C . GLY A 1 195 ? 11.706 -0.712 -10.099 1.00 91.31 195 GLY A C 1
ATOM 1564 O O . GLY A 1 195 ? 11.583 -1.853 -10.537 1.00 91.31 195 GLY A O 1
ATOM 1565 N N . LEU A 1 196 ? 10.964 0.303 -10.540 1.00 89.88 196 LEU A N 1
ATOM 1566 C CA . LEU A 1 196 ? 9.953 0.184 -11.581 1.00 89.88 196 LEU A CA 1
ATOM 1567 C C . LEU A 1 196 ? 10.545 -0.249 -12.933 1.00 89.88 196 LEU A C 1
ATOM 1569 O O . LEU A 1 196 ? 10.052 -1.201 -13.534 1.00 89.88 196 LEU A O 1
ATOM 1573 N N . ARG A 1 197 ? 11.620 0.396 -13.402 1.00 91.38 197 ARG A N 1
ATOM 1574 C CA . ARG A 1 197 ? 12.320 -0.034 -14.629 1.00 91.38 197 ARG A CA 1
ATOM 1575 C C . ARG A 1 197 ? 12.738 -1.496 -14.551 1.00 91.38 197 ARG A C 1
ATOM 1577 O O . ARG A 1 197 ? 12.403 -2.266 -15.441 1.00 91.38 197 ARG A O 1
ATOM 1584 N N . HIS A 1 198 ? 13.356 -1.885 -13.439 1.00 91.2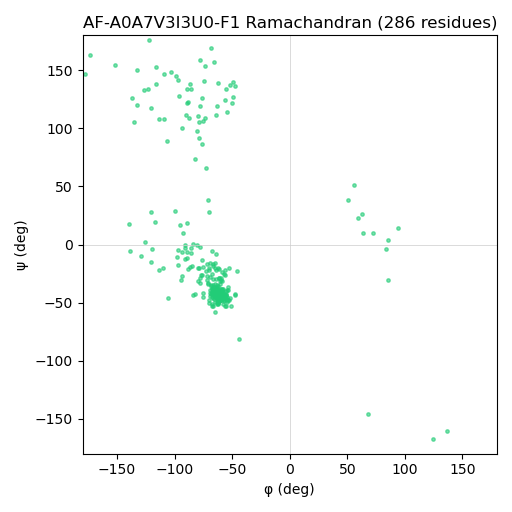5 198 HIS A N 1
ATOM 1585 C CA . HIS A 1 198 ? 13.785 -3.259 -13.219 1.00 91.25 198 HIS A CA 1
ATOM 1586 C C . HIS A 1 198 ? 12.613 -4.259 -13.260 1.00 91.25 198 HIS A C 1
ATOM 1588 O O . HIS A 1 198 ? 12.737 -5.340 -13.830 1.00 91.25 198 HIS A O 1
ATOM 1594 N N . ILE A 1 199 ? 11.442 -3.897 -12.715 1.00 87.44 199 ILE A N 1
ATOM 1595 C CA . ILE A 1 199 ? 10.219 -4.709 -12.838 1.00 87.44 199 ILE A CA 1
ATOM 1596 C C . ILE A 1 199 ? 9.814 -4.883 -14.300 1.00 87.44 199 ILE A C 1
ATOM 1598 O O . ILE A 1 199 ? 9.471 -5.996 -14.696 1.00 87.44 199 ILE A O 1
ATOM 1602 N N . TYR A 1 200 ? 9.841 -3.814 -15.095 1.00 87.81 200 TYR A N 1
ATOM 1603 C CA . TYR A 1 200 ? 9.507 -3.919 -16.510 1.00 87.81 200 TYR A CA 1
ATOM 1604 C C . TYR A 1 200 ? 10.527 -4.741 -17.292 1.00 87.81 200 TYR A C 1
ATOM 1606 O O . TYR A 1 200 ? 10.119 -5.525 -18.139 1.00 87.81 200 TYR A O 1
ATOM 1614 N N . ASP A 1 201 ? 11.818 -4.620 -16.986 1.00 90.19 201 ASP A N 1
ATOM 1615 C CA . ASP A 1 201 ? 12.864 -5.410 -17.642 1.00 90.19 201 ASP A CA 1
ATOM 1616 C C . ASP A 1 201 ? 12.631 -6.908 -17.395 1.00 90.19 201 ASP A C 1
ATOM 1618 O O . ASP A 1 201 ? 12.592 -7.699 -18.336 1.00 90.19 201 ASP A O 1
ATOM 1622 N N . MET A 1 202 ? 12.323 -7.284 -16.149 1.00 87.56 202 MET A N 1
ATOM 1623 C CA . MET A 1 202 ? 11.933 -8.654 -15.807 1.00 87.56 202 MET A CA 1
ATOM 1624 C C . MET A 1 202 ? 10.633 -9.105 -16.494 1.00 87.56 202 MET A C 1
ATOM 1626 O O . MET A 1 202 ? 10.506 -10.275 -16.850 1.00 87.56 202 MET A O 1
ATOM 1630 N N . LEU A 1 203 ? 9.641 -8.219 -16.657 1.00 83.94 203 LEU A N 1
ATOM 1631 C CA . LEU A 1 203 ? 8.409 -8.552 -17.383 1.00 83.94 203 LEU A CA 1
ATOM 1632 C C . LEU A 1 203 ? 8.692 -8.790 -18.865 1.00 83.94 203 LEU A C 1
ATOM 1634 O O . LEU A 1 203 ? 8.181 -9.760 -19.420 1.00 83.94 203 LEU A O 1
ATOM 1638 N N . ASP A 1 204 ? 9.509 -7.949 -19.494 1.00 86.44 204 ASP A N 1
ATOM 1639 C CA . ASP A 1 204 ? 9.886 -8.077 -20.901 1.00 86.44 204 ASP A CA 1
ATOM 1640 C C . ASP A 1 204 ? 10.653 -9.386 -21.151 1.00 86.44 204 ASP A C 1
ATOM 1642 O O . ASP A 1 204 ? 10.334 -10.109 -22.098 1.00 86.44 204 ASP A O 1
ATOM 1646 N N . GLU A 1 205 ? 11.564 -9.767 -20.248 1.00 87.00 205 GLU A N 1
ATOM 1647 C CA . GLU A 1 205 ? 12.235 -11.079 -20.258 1.00 87.00 205 GLU A CA 1
ATOM 1648 C C . GLU A 1 205 ? 11.251 -12.259 -20.151 1.00 87.00 205 GLU A C 1
ATOM 1650 O O . GLU A 1 205 ? 11.504 -13.342 -20.681 1.00 87.00 205 GLU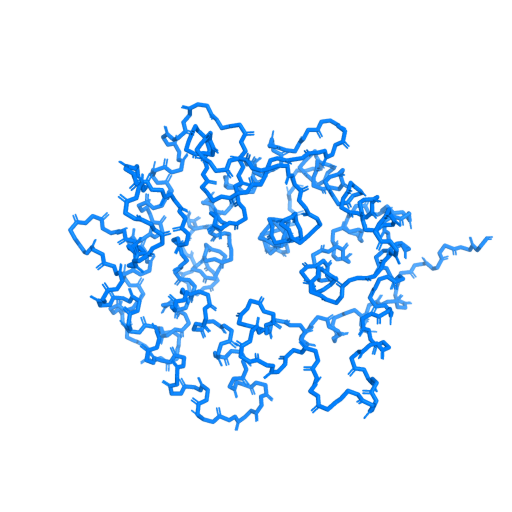 A O 1
ATOM 1655 N N . GLN A 1 206 ? 10.105 -12.053 -19.499 1.00 82.19 206 GLN A N 1
ATOM 1656 C CA . GLN A 1 206 ? 9.047 -13.049 -19.304 1.00 82.19 206 GLN A CA 1
ATOM 1657 C C . GLN A 1 206 ? 7.953 -13.011 -20.389 1.00 82.19 206 GLN A C 1
ATOM 1659 O O . GLN A 1 206 ? 6.930 -13.685 -20.254 1.00 82.19 206 GLN A O 1
ATOM 1664 N N . GLY A 1 207 ? 8.150 -12.254 -21.475 1.00 79.25 207 GLY A N 1
ATOM 1665 C CA . GLY A 1 207 ? 7.187 -12.138 -22.579 1.00 79.25 207 GLY A CA 1
ATOM 1666 C C . GLY A 1 207 ? 6.221 -10.949 -22.474 1.00 79.25 207 GLY A C 1
ATOM 1667 O O . GLY A 1 207 ? 5.225 -10.898 -23.193 1.00 79.25 207 GLY A O 1
ATOM 1668 N N . GLY A 1 208 ? 6.506 -9.983 -21.600 1.00 65.94 208 GLY A N 1
ATOM 1669 C CA . GLY A 1 208 ? 5.911 -8.642 -21.548 1.00 65.94 208 GLY A CA 1
ATOM 1670 C C . GLY A 1 208 ? 4.594 -8.505 -20.774 1.00 65.94 208 GLY A C 1
ATOM 1671 O O . GLY A 1 208 ? 4.341 -7.450 -20.193 1.00 65.94 208 GLY A O 1
ATOM 1672 N N . PHE A 1 209 ? 3.744 -9.536 -20.726 1.00 70.25 209 PHE A N 1
ATOM 1673 C CA . PHE A 1 209 ? 2.454 -9.480 -20.024 1.00 70.25 209 PHE A CA 1
ATOM 1674 C C . PHE A 1 209 ? 2.178 -10.750 -19.217 1.00 70.25 209 PHE A C 1
ATOM 1676 O O . PHE A 1 209 ? 2.164 -11.858 -19.747 1.00 70.25 209 PHE A O 1
ATOM 1683 N N . MET A 1 210 ? 1.892 -10.574 -17.928 1.00 66.88 210 MET A N 1
ATOM 1684 C CA . MET A 1 210 ? 1.484 -11.645 -17.025 1.00 66.88 210 MET A CA 1
ATOM 1685 C C . MET A 1 210 ? 0.303 -11.149 -16.191 1.00 66.88 210 MET A C 1
ATOM 1687 O O . MET A 1 210 ? 0.543 -10.392 -15.256 1.00 66.88 210 MET A O 1
ATOM 1691 N N . PRO A 1 211 ? -0.947 -11.584 -16.439 1.00 62.50 211 PRO A N 1
ATOM 1692 C CA . PRO A 1 211 ? -2.141 -11.009 -15.807 1.00 62.50 211 PRO A CA 1
ATOM 1693 C C . PRO A 1 211 ? -2.037 -10.820 -14.284 1.00 62.50 211 PRO A C 1
ATOM 1695 O O . PRO A 1 211 ? -2.389 -9.767 -13.758 1.00 62.50 211 PRO A O 1
ATOM 1698 N N . ALA A 1 212 ? -1.476 -11.808 -13.576 1.00 60.81 212 ALA A N 1
ATOM 1699 C CA . ALA A 1 212 ? -1.299 -11.762 -12.124 1.00 60.81 212 ALA A CA 1
ATOM 1700 C C . ALA A 1 212 ? -0.258 -10.726 -11.655 1.00 60.81 212 ALA A C 1
ATOM 1702 O O . ALA A 1 212 ? -0.437 -10.123 -10.601 1.00 60.81 212 ALA A O 1
ATOM 1703 N N . ALA A 1 213 ? 0.821 -10.505 -12.413 1.00 60.12 213 ALA A N 1
ATOM 1704 C CA . ALA A 1 213 ? 1.831 -9.492 -12.101 1.00 60.12 213 ALA A CA 1
ATOM 1705 C C . ALA A 1 213 ? 1.403 -8.109 -12.613 1.00 60.12 213 ALA A C 1
ATOM 1707 O O . ALA A 1 213 ? 1.491 -7.126 -11.886 1.00 60.12 213 ALA A O 1
ATOM 1708 N N . SER A 1 214 ? 0.871 -8.051 -13.834 1.00 60.84 214 SER A N 1
ATOM 1709 C CA . SER A 1 214 ? 0.373 -6.855 -14.515 1.00 60.84 214 SER A CA 1
ATOM 1710 C C . SER A 1 214 ? -0.759 -6.181 -13.756 1.00 60.84 214 SER A C 1
ATOM 1712 O O . SER A 1 214 ? -0.828 -4.958 -13.772 1.00 60.84 214 SER A O 1
ATOM 1714 N N . GLY A 1 215 ? -1.559 -6.956 -13.013 1.00 59.38 215 GLY A N 1
ATOM 1715 C CA . GLY A 1 215 ? -2.378 -6.440 -11.930 1.00 59.38 215 GLY A CA 1
ATOM 1716 C C . GLY A 1 215 ? -1.564 -5.462 -11.078 1.00 59.38 215 GLY A C 1
ATOM 1717 O O . GLY A 1 215 ? -1.688 -4.251 -11.232 1.00 59.38 215 GLY A O 1
ATOM 1718 N N . PHE A 1 216 ? -0.733 -5.915 -10.141 1.00 60.47 216 PHE A N 1
ATOM 1719 C CA . PHE A 1 216 ? -0.111 -5.059 -9.094 1.00 60.47 216 PHE A CA 1
ATOM 1720 C C . PHE A 1 216 ? 0.637 -3.818 -9.583 1.00 60.47 216 PHE A C 1
ATOM 1722 O O . PHE A 1 216 ? 0.822 -2.858 -8.847 1.00 60.47 216 PHE A O 1
ATOM 1729 N N . VAL A 1 217 ? 1.007 -3.848 -10.848 1.00 62.41 217 VAL A N 1
ATOM 1730 C CA . VAL A 1 217 ? 1.857 -2.920 -11.571 1.00 62.41 217 VAL A CA 1
ATOM 1731 C C . VAL A 1 217 ? 1.027 -1.750 -12.168 1.00 62.41 217 VAL A C 1
ATOM 1733 O O . VAL A 1 217 ? 1.552 -0.662 -12.364 1.00 62.41 217 VAL A O 1
ATOM 1736 N N . GLY A 1 218 ? -0.293 -1.881 -12.362 1.00 62.56 218 GLY A N 1
ATOM 1737 C CA . GLY A 1 218 ? -1.097 -0.901 -13.119 1.00 62.56 218 GLY A CA 1
ATOM 1738 C C . GLY A 1 218 ? -1.225 0.529 -12.544 1.00 62.56 218 GLY A C 1
ATOM 1739 O O . GLY A 1 218 ? -0.856 1.502 -13.202 1.00 62.56 218 GLY A O 1
ATOM 1740 N N . ARG A 1 219 ? -1.741 0.705 -11.315 1.00 63.53 219 ARG A N 1
ATOM 1741 C CA . ARG A 1 219 ? -1.965 2.052 -10.721 1.00 63.53 219 ARG A CA 1
ATOM 1742 C C . ARG A 1 219 ? -0.658 2.748 -10.377 1.00 63.53 219 ARG A C 1
ATOM 1744 O O . ARG A 1 219 ? -0.441 3.920 -10.683 1.00 63.53 219 ARG A O 1
ATOM 1751 N N . THR A 1 220 ? 0.168 2.001 -9.661 1.00 65.88 220 THR A N 1
ATOM 1752 C CA . THR A 1 220 ? 1.410 2.445 -9.053 1.00 65.88 220 THR A CA 1
ATOM 1753 C C . THR A 1 220 ? 2.324 3.034 -10.109 1.00 65.88 220 THR A C 1
ATOM 1755 O O . THR A 1 220 ? 2.879 4.117 -9.946 1.00 65.88 220 THR A O 1
ATOM 1758 N N . HIS A 1 221 ? 2.434 2.345 -11.237 1.00 77.56 221 HIS A N 1
ATOM 1759 C CA . HIS A 1 221 ? 3.424 2.700 -12.225 1.00 77.56 221 HIS A CA 1
ATOM 1760 C C . HIS A 1 221 ? 2.968 3.872 -13.072 1.00 77.56 221 HIS A C 1
ATOM 1762 O O . HIS A 1 221 ? 3.811 4.681 -13.439 1.00 77.56 221 HIS A O 1
ATOM 1768 N N . TRP A 1 222 ? 1.658 4.030 -13.314 1.00 83.06 222 TRP A N 1
ATOM 1769 C CA . TRP A 1 222 ? 1.169 5.158 -14.106 1.00 83.06 222 TRP A CA 1
ATOM 1770 C C . TRP A 1 222 ? 1.381 6.461 -13.347 1.00 83.06 222 TRP A C 1
ATOM 1772 O O . TRP A 1 222 ? 2.056 7.354 -13.852 1.00 83.06 222 TRP A O 1
ATOM 1782 N N . TYR A 1 223 ? 0.912 6.540 -12.096 1.00 83.62 223 TYR A N 1
ATOM 1783 C CA . TYR A 1 223 ? 1.151 7.719 -11.263 1.00 83.62 223 TYR A CA 1
ATOM 1784 C C . TYR A 1 223 ? 2.648 8.002 -11.099 1.00 83.62 223 TYR A C 1
ATOM 1786 O O . TYR A 1 223 ? 3.076 9.139 -11.286 1.00 83.62 223 TYR A O 1
ATOM 1794 N N . LEU A 1 224 ? 3.455 6.979 -10.790 1.00 86.75 224 LEU A N 1
ATOM 1795 C CA . LEU A 1 224 ? 4.888 7.155 -10.569 1.00 86.75 224 LEU A CA 1
ATOM 1796 C C . LEU A 1 224 ? 5.623 7.604 -11.839 1.00 86.75 224 LEU A C 1
ATOM 1798 O O . LEU A 1 224 ? 6.412 8.542 -11.770 1.00 86.75 224 LEU A O 1
ATOM 1802 N N . ALA A 1 225 ? 5.344 6.993 -12.991 1.00 88.31 225 ALA A N 1
ATOM 1803 C CA . ALA A 1 225 ? 5.937 7.374 -14.271 1.00 88.31 225 ALA A CA 1
ATOM 1804 C C . ALA A 1 225 ? 5.579 8.820 -14.644 1.00 88.31 225 ALA A C 1
ATOM 1806 O O . ALA A 1 225 ? 6.456 9.601 -15.015 1.00 88.31 225 ALA A O 1
ATOM 1807 N N . CYS A 1 226 ? 4.313 9.209 -14.453 1.00 87.81 226 CYS A N 1
ATOM 1808 C CA . CYS A 1 226 ? 3.859 10.583 -14.663 1.00 87.81 226 CYS A CA 1
ATOM 1809 C C . CYS A 1 226 ? 4.542 11.561 -13.701 1.00 87.81 226 CYS A C 1
ATOM 1811 O O . CYS A 1 226 ? 4.965 12.639 -14.112 1.00 87.81 226 CYS A O 1
ATOM 1813 N N . ARG A 1 227 ? 4.673 11.189 -12.422 1.00 87.50 227 ARG A N 1
ATOM 1814 C CA . ARG A 1 227 ? 5.300 12.027 -11.392 1.00 87.50 227 ARG A CA 1
ATOM 1815 C C . ARG A 1 227 ? 6.795 12.219 -11.635 1.00 87.50 227 ARG A C 1
ATOM 1817 O O . ARG A 1 227 ? 7.311 13.294 -11.349 1.00 87.50 227 ARG A O 1
ATOM 1824 N N . LEU A 1 228 ? 7.463 11.199 -12.167 1.00 90.44 228 LEU A N 1
ATOM 1825 C CA . LEU A 1 228 ? 8.859 11.257 -12.598 1.00 90.44 228 LEU A CA 1
ATOM 1826 C C . LEU A 1 228 ? 9.050 12.060 -13.890 1.00 90.44 228 LEU A C 1
ATOM 1828 O O . LEU A 1 228 ? 10.154 12.530 -14.144 1.00 90.44 228 LEU A O 1
ATOM 1832 N N . GLY A 1 229 ? 8.000 12.206 -14.704 1.00 89.75 229 GLY A N 1
ATOM 1833 C CA . GLY A 1 229 ? 8.103 12.804 -16.035 1.00 89.75 229 GLY A CA 1
ATOM 1834 C C . GLY A 1 229 ? 8.999 11.995 -16.975 1.00 89.75 229 GLY A C 1
ATOM 1835 O O . GLY A 1 229 ? 9.597 12.566 -17.881 1.00 89.75 229 GLY A O 1
ATOM 1836 N N . ASP A 1 230 ? 9.125 10.687 -16.734 1.00 90.31 230 ASP A N 1
ATOM 1837 C CA . ASP A 1 230 ? 10.014 9.795 -17.473 1.00 90.31 230 ASP A CA 1
ATOM 1838 C C . ASP A 1 230 ? 9.291 9.245 -18.716 1.00 90.31 230 ASP A C 1
ATOM 1840 O O . ASP A 1 230 ? 8.372 8.431 -18.572 1.00 90.31 230 ASP A O 1
ATOM 1844 N N . PRO A 1 231 ? 9.667 9.671 -19.937 1.00 90.44 231 PRO A N 1
ATOM 1845 C CA . PRO A 1 231 ? 8.913 9.329 -21.140 1.00 90.44 231 PRO A CA 1
ATOM 1846 C C . PRO A 1 231 ? 8.925 7.830 -21.461 1.00 90.44 231 PRO A C 1
ATOM 1848 O O . PRO A 1 231 ? 7.932 7.300 -21.958 1.00 90.44 231 PRO A O 1
ATOM 1851 N N . GLU A 1 232 ? 10.026 7.139 -21.158 1.00 91.25 232 GLU A N 1
ATOM 1852 C CA . GLU A 1 232 ? 10.160 5.702 -21.402 1.00 91.25 232 GLU A CA 1
ATOM 1853 C C . GLU A 1 232 ? 9.261 4.916 -20.445 1.00 91.25 232 GLU A C 1
ATOM 1855 O O . GLU A 1 232 ? 8.496 4.047 -20.868 1.00 91.25 232 GLU A O 1
ATOM 1860 N N . LEU A 1 233 ? 9.301 5.255 -19.153 1.00 89.88 233 LEU A N 1
ATOM 1861 C CA . LEU A 1 233 ? 8.438 4.622 -18.159 1.00 89.88 233 LEU A CA 1
ATOM 1862 C C . LEU A 1 233 ? 6.958 4.892 -18.425 1.00 89.88 233 LEU A C 1
ATOM 1864 O O . LEU A 1 233 ? 6.140 3.991 -18.225 1.00 89.88 233 LEU A O 1
ATOM 1868 N N . ILE A 1 234 ? 6.604 6.100 -18.873 1.00 90.00 234 ILE A N 1
ATOM 1869 C CA . ILE A 1 234 ? 5.226 6.442 -19.248 1.00 90.00 234 ILE A CA 1
ATOM 1870 C C . ILE A 1 234 ? 4.759 5.528 -20.380 1.00 90.00 234 ILE A C 1
ATOM 1872 O O . ILE A 1 234 ? 3.686 4.936 -20.272 1.00 90.00 234 ILE A O 1
ATOM 1876 N N . GLU A 1 235 ? 5.568 5.355 -21.425 1.00 90.00 235 GLU A N 1
ATOM 1877 C CA . GLU A 1 235 ? 5.200 4.528 -22.574 1.00 90.00 235 GLU A CA 1
ATOM 1878 C C . GLU A 1 235 ? 5.111 3.037 -22.218 1.00 90.00 235 GLU A C 1
ATOM 1880 O O . GLU A 1 235 ? 4.117 2.380 -22.534 1.00 90.00 235 GLU A O 1
ATOM 1885 N N . ARG A 1 236 ? 6.092 2.500 -21.478 1.00 88.38 236 ARG A N 1
ATOM 1886 C CA . ARG A 1 236 ? 6.059 1.100 -21.008 1.00 88.38 236 ARG A CA 1
ATOM 1887 C C . ARG A 1 236 ? 4.841 0.838 -20.124 1.00 88.38 236 ARG A C 1
ATOM 1889 O O . ARG A 1 236 ? 4.169 -0.183 -20.279 1.00 88.38 236 ARG A O 1
ATOM 1896 N N . THR A 1 237 ? 4.511 1.784 -19.246 1.00 86.25 237 THR A N 1
ATOM 1897 C CA . THR A 1 237 ? 3.330 1.677 -18.385 1.00 86.25 237 THR A CA 1
ATOM 1898 C C . THR A 1 237 ? 2.030 1.773 -19.169 1.00 86.25 237 THR A C 1
ATOM 1900 O O . THR A 1 237 ? 1.122 0.983 -18.922 1.00 86.25 237 THR A O 1
ATOM 1903 N N . ARG A 1 238 ? 1.936 2.695 -20.132 1.00 86.06 238 ARG A N 1
ATOM 1904 C CA . ARG A 1 238 ? 0.776 2.820 -21.021 1.00 86.06 238 ARG A CA 1
ATOM 1905 C C . ARG A 1 238 ? 0.510 1.506 -21.748 1.00 86.06 238 ARG A C 1
ATOM 1907 O O . ARG A 1 238 ? -0.581 0.959 -21.636 1.00 86.06 238 ARG A O 1
ATOM 1914 N N . LYS A 1 239 ? 1.536 0.954 -22.402 1.00 85.81 239 LYS A N 1
ATOM 1915 C CA . LYS A 1 239 ? 1.454 -0.326 -23.115 1.00 85.81 239 LYS A CA 1
ATOM 1916 C C . LYS A 1 239 ? 0.958 -1.453 -22.210 1.00 85.81 239 LYS A C 1
ATOM 1918 O O . LYS A 1 239 ? 0.120 -2.256 -22.618 1.00 85.81 239 LYS A O 1
ATOM 1923 N N . LEU A 1 240 ? 1.459 -1.519 -20.977 1.00 82.94 240 LEU A N 1
ATOM 1924 C CA . LEU A 1 240 ? 0.988 -2.502 -20.011 1.00 82.94 240 LEU A CA 1
ATOM 1925 C C . LEU A 1 240 ? -0.494 -2.300 -19.655 1.00 82.94 240 LEU A C 1
ATOM 1927 O O . LEU A 1 240 ? -1.244 -3.273 -19.632 1.00 82.94 240 LEU A O 1
ATOM 1931 N N . MET A 1 241 ? -0.911 -1.065 -19.376 1.00 79.56 241 MET A N 1
ATOM 1932 C CA . MET A 1 241 ? -2.298 -0.740 -19.030 1.00 79.56 241 MET A CA 1
ATOM 1933 C C . MET A 1 241 ? -3.266 -1.050 -20.172 1.00 79.56 241 MET A C 1
ATOM 1935 O O . MET A 1 241 ? -4.329 -1.622 -19.934 1.00 79.56 241 MET A O 1
ATOM 1939 N N . ASP A 1 242 ? -2.870 -0.762 -21.410 1.00 82.81 242 ASP A N 1
ATOM 1940 C CA . ASP A 1 242 ? -3.640 -1.119 -22.601 1.00 82.81 242 ASP A CA 1
ATOM 1941 C C . ASP A 1 242 ? -3.782 -2.641 -22.740 1.00 82.81 242 ASP A C 1
ATOM 1943 O O . ASP A 1 242 ? -4.880 -3.137 -22.992 1.00 82.81 242 ASP A O 1
ATOM 1947 N N . ASN A 1 243 ? -2.713 -3.405 -22.486 1.00 80.62 243 ASN A N 1
ATOM 1948 C CA . ASN A 1 243 ? -2.792 -4.868 -22.473 1.00 80.62 243 ASN A CA 1
ATOM 1949 C C . ASN A 1 243 ? -3.758 -5.377 -21.394 1.00 80.62 243 ASN A C 1
ATOM 1951 O O . ASN A 1 243 ? -4.556 -6.268 -21.673 1.00 80.62 243 ASN A O 1
ATOM 1955 N N . ILE A 1 244 ? -3.731 -4.799 -20.186 1.00 76.44 244 ILE A N 1
ATOM 1956 C CA . ILE A 1 244 ? -4.666 -5.150 -19.103 1.00 76.44 244 ILE A CA 1
ATOM 1957 C C . ILE A 1 244 ? -6.111 -4.868 -19.521 1.00 76.44 244 ILE A C 1
ATOM 1959 O O . ILE A 1 244 ? -6.992 -5.679 -19.251 1.00 76.44 244 ILE A O 1
ATOM 1963 N N . LEU A 1 245 ? -6.368 -3.739 -20.184 1.00 74.94 245 LEU A N 1
ATOM 1964 C CA . LEU A 1 245 ? -7.701 -3.373 -20.665 1.00 74.94 245 LEU A CA 1
ATOM 1965 C C . LEU A 1 245 ? -8.218 -4.329 -21.738 1.00 74.94 245 LEU A C 1
ATOM 1967 O O . LEU A 1 245 ? -9.378 -4.737 -21.686 1.00 74.94 245 LEU A O 1
ATOM 1971 N N . VAL A 1 246 ? -7.372 -4.695 -22.703 1.00 80.75 246 VAL A N 1
ATOM 1972 C CA . VAL A 1 246 ? -7.717 -5.691 -23.727 1.00 80.75 246 VAL A CA 1
ATOM 1973 C C . VAL A 1 246 ? -8.036 -7.031 -23.063 1.00 80.75 246 VAL A C 1
ATOM 1975 O O . VAL A 1 246 ? -9.076 -7.625 -23.336 1.00 80.75 246 VAL A O 1
ATOM 1978 N N . ASP A 1 247 ? -7.180 -7.466 -22.140 1.00 75.50 247 ASP A N 1
ATOM 1979 C CA . ASP A 1 247 ? -7.301 -8.723 -21.401 1.00 75.50 247 ASP A CA 1
ATOM 1980 C C . ASP A 1 247 ? -8.564 -8.766 -20.510 1.00 75.50 247 ASP A C 1
ATOM 1982 O O . ASP A 1 247 ? -9.240 -9.794 -20.424 1.00 75.50 247 ASP A O 1
ATOM 1986 N N . ALA A 1 248 ? -8.926 -7.642 -19.884 1.00 69.56 248 ALA A N 1
ATOM 1987 C CA . ALA A 1 248 ? -10.111 -7.505 -19.035 1.00 69.56 248 ALA A CA 1
ATOM 1988 C C . ALA A 1 248 ? -11.431 -7.508 -19.822 1.00 69.56 248 ALA A C 1
ATOM 1990 O O . ALA A 1 248 ? -12.450 -7.954 -19.295 1.00 69.56 248 ALA A O 1
ATOM 1991 N N . ASN A 1 249 ? -11.410 -7.019 -21.064 1.00 72.25 249 ASN A N 1
ATOM 1992 C CA . ASN A 1 249 ? -12.582 -6.932 -21.934 1.00 72.25 249 ASN A CA 1
ATOM 1993 C C . ASN A 1 249 ? -12.780 -8.171 -22.823 1.00 72.25 249 ASN A C 1
ATOM 1995 O O . ASN A 1 249 ? -13.737 -8.199 -23.595 1.00 72.25 249 ASN A O 1
ATOM 1999 N N . ASP A 1 250 ? -11.907 -9.183 -22.741 1.00 76.81 250 ASP A N 1
ATOM 2000 C CA . ASP A 1 250 ? -12.012 -10.400 -23.550 1.00 76.81 250 ASP A CA 1
ATOM 2001 C C . ASP A 1 250 ? -13.292 -11.199 -23.206 1.00 76.81 250 ASP A C 1
ATOM 2003 O O . ASP A 1 250 ? -13.375 -11.804 -22.129 1.00 76.81 250 ASP A O 1
ATOM 2007 N N . PRO A 1 251 ? -14.283 -11.277 -24.119 1.00 70.00 251 PRO A N 1
ATOM 2008 C CA . PRO A 1 251 ? -15.536 -11.987 -23.875 1.00 70.00 251 PRO A CA 1
ATOM 2009 C C . PRO A 1 251 ? -15.364 -13.513 -23.792 1.00 70.00 251 PRO A C 1
ATOM 2011 O O . PRO A 1 251 ? -16.268 -14.203 -23.316 1.00 70.00 251 PRO A O 1
ATOM 2014 N N . ALA A 1 252 ? -14.232 -14.068 -24.247 1.00 76.69 252 ALA A N 1
ATOM 2015 C CA . ALA A 1 252 ? -13.932 -15.494 -24.134 1.00 76.69 252 ALA A CA 1
ATOM 2016 C C . ALA A 1 252 ? -13.525 -15.898 -22.706 1.00 76.69 252 ALA A C 1
ATOM 2018 O O . ALA A 1 252 ? -13.630 -17.077 -22.336 1.00 76.69 252 ALA A O 1
ATOM 2019 N N . ARG A 1 253 ? -13.111 -14.941 -21.863 1.00 66.69 253 ARG A N 1
ATOM 2020 C CA . ARG A 1 253 ? -12.874 -15.203 -20.444 1.00 66.69 253 ARG A CA 1
ATOM 2021 C C . ARG A 1 253 ? -14.199 -15.359 -19.700 1.00 66.69 253 ARG A C 1
ATOM 2023 O O . ARG A 1 253 ? -14.903 -14.403 -19.406 1.00 66.69 253 ARG A O 1
ATOM 2030 N N . LYS A 1 254 ? -14.490 -16.598 -19.290 1.00 51.06 254 LYS A N 1
ATOM 2031 C CA . LYS A 1 254 ? -15.655 -16.944 -18.446 1.00 51.06 254 LYS A CA 1
ATOM 2032 C C . LYS A 1 254 ? -15.612 -16.338 -17.038 1.00 51.06 254 LYS A C 1
ATOM 2034 O O . LYS A 1 254 ? -16.627 -16.319 -16.349 1.00 51.06 254 LYS A O 1
ATOM 2039 N N . THR A 1 255 ? -14.447 -15.863 -16.617 1.00 52.34 255 THR A N 1
ATOM 2040 C CA . THR A 1 255 ? -14.234 -15.171 -15.347 1.00 52.34 255 THR A CA 1
ATOM 2041 C C . THR A 1 255 ? -13.430 -13.924 -15.667 1.00 52.34 255 THR A C 1
ATOM 2043 O O . THR A 1 255 ? -12.311 -14.073 -16.168 1.00 52.34 255 THR A O 1
ATOM 2046 N N . PRO A 1 256 ? -13.946 -12.716 -15.378 1.00 51.78 256 PRO A N 1
ATOM 2047 C CA . PRO A 1 256 ? -13.108 -11.530 -15.337 1.00 51.78 256 PRO A CA 1
ATOM 2048 C C . PRO A 1 256 ? -11.859 -11.854 -14.520 1.00 51.78 256 PRO A C 1
ATOM 2050 O O . PRO A 1 256 ? -11.981 -12.481 -13.459 1.00 51.78 256 PRO A O 1
ATOM 2053 N N . VAL A 1 257 ? -10.687 -11.423 -14.997 1.00 49.88 257 VAL A N 1
ATOM 2054 C CA . VAL A 1 257 ? -9.354 -11.664 -14.397 1.00 49.88 257 VAL A CA 1
ATOM 2055 C C . VAL A 1 257 ? -9.341 -11.412 -12.876 1.00 49.88 257 VAL A C 1
ATOM 2057 O O . VAL A 1 257 ? -8.551 -11.995 -12.138 1.00 49.88 257 VAL A O 1
ATOM 2060 N N . PHE A 1 258 ? -10.292 -10.607 -12.396 1.00 53.53 258 PHE A N 1
ATOM 2061 C CA . PHE A 1 258 ? -10.372 -10.027 -11.062 1.00 53.53 258 PHE A CA 1
ATOM 2062 C C . PHE A 1 258 ? -11.598 -10.466 -10.233 1.00 53.53 258 PHE A C 1
ATOM 2064 O O . PHE A 1 258 ? -11.989 -9.764 -9.307 1.00 53.53 258 PHE A O 1
ATOM 2071 N N . THR A 1 259 ? -12.263 -11.584 -10.561 1.00 42.81 259 THR A N 1
ATOM 2072 C CA . THR A 1 259 ? -13.489 -12.025 -9.837 1.00 42.81 259 THR A CA 1
ATOM 2073 C C . THR A 1 259 ? -13.400 -13.393 -9.161 1.00 42.81 259 THR A C 1
ATOM 2075 O O . THR A 1 259 ? -14.329 -13.777 -8.442 1.00 42.81 259 THR A O 1
ATOM 2078 N N . GLY A 1 260 ? -12.290 -14.114 -9.338 1.00 39.56 260 GLY A N 1
ATOM 2079 C CA . GLY A 1 260 ? -12.086 -15.426 -8.725 1.00 39.56 260 GLY A CA 1
ATOM 2080 C C . GLY A 1 260 ? -11.701 -15.360 -7.237 1.00 39.56 260 GLY A C 1
ATOM 2081 O O . GLY A 1 260 ? -11.134 -14.358 -6.794 1.00 39.56 260 GLY A O 1
ATOM 2082 N N . PRO A 1 261 ? -11.910 -16.446 -6.468 1.00 36.72 261 PRO A N 1
ATOM 2083 C CA . PRO A 1 261 ? -11.436 -16.627 -5.087 1.00 36.72 261 PRO A CA 1
ATOM 2084 C C . PRO A 1 261 ? -9.909 -16.834 -5.019 1.00 36.72 261 PRO A C 1
ATOM 2086 O O . PRO A 1 261 ? -9.396 -17.681 -4.307 1.00 36.72 261 PRO A O 1
ATOM 2089 N N . SER A 1 262 ? -9.167 -16.124 -5.856 1.00 40.16 262 SER A N 1
ATOM 2090 C CA . SER A 1 262 ? -7.703 -16.020 -5.846 1.00 40.16 262 SER A CA 1
ATOM 2091 C C . SER A 1 262 ? -7.279 -14.567 -6.106 1.00 40.16 262 SER A C 1
ATOM 2093 O O . SER A 1 262 ? -6.107 -14.226 -6.003 1.00 40.16 262 SER A O 1
ATOM 2095 N N . ALA A 1 263 ? -8.247 -13.687 -6.400 1.00 43.72 263 ALA A N 1
ATOM 2096 C CA . ALA A 1 263 ? -8.075 -12.260 -6.633 1.00 43.72 263 ALA A CA 1
ATOM 2097 C C . ALA A 1 263 ? -8.183 -11.431 -5.337 1.00 43.72 263 ALA A C 1
ATOM 2099 O O . ALA A 1 263 ? -8.376 -10.224 -5.403 1.00 43.72 263 ALA A O 1
ATOM 2100 N N . HIS A 1 264 ? -8.040 -12.040 -4.152 1.00 43.72 264 HIS A N 1
ATOM 2101 C CA . HIS A 1 264 ? -8.167 -11.362 -2.846 1.00 43.72 264 HIS A CA 1
ATOM 2102 C C . HIS A 1 264 ? -7.202 -10.179 -2.677 1.00 43.72 264 HIS A C 1
ATOM 2104 O O . HIS A 1 264 ? -7.487 -9.232 -1.949 1.00 43.72 264 HIS A O 1
ATOM 2110 N N . HIS A 1 265 ? -6.082 -10.202 -3.397 1.00 46.59 265 HIS A N 1
ATOM 2111 C CA . HIS A 1 265 ? -5.102 -9.120 -3.434 1.00 46.59 265 HIS A CA 1
ATOM 2112 C C . HIS A 1 265 ? -5.342 -8.125 -4.594 1.00 46.59 265 HIS A C 1
ATOM 2114 O O . HIS A 1 265 ? -4.677 -7.100 -4.660 1.00 46.59 265 HIS A O 1
ATOM 2120 N N . MET A 1 266 ? -6.296 -8.399 -5.494 1.00 44.38 266 MET A N 1
ATOM 2121 C CA . MET A 1 266 ? -6.504 -7.719 -6.780 1.00 44.38 266 MET A CA 1
ATOM 2122 C C . MET A 1 266 ? -7.889 -7.055 -6.936 1.00 44.38 266 MET A C 1
ATOM 2124 O O . MET A 1 266 ? -8.376 -6.919 -8.054 1.00 44.38 266 MET A O 1
ATOM 2128 N N . ASN A 1 267 ? -8.563 -6.628 -5.863 1.00 42.62 267 ASN A N 1
ATOM 2129 C CA . ASN A 1 267 ? -9.881 -5.971 -5.996 1.00 42.62 267 ASN A CA 1
ATOM 2130 C C . ASN A 1 267 ? -9.820 -4.446 -6.167 1.00 42.62 267 ASN A C 1
ATOM 2132 O O . ASN A 1 267 ? -10.835 -3.836 -6.486 1.00 42.62 267 ASN A O 1
ATOM 2136 N N . ASN A 1 268 ? -8.642 -3.832 -6.050 1.00 49.53 268 ASN A N 1
ATOM 2137 C CA . ASN A 1 268 ? -8.502 -2.380 -6.177 1.00 49.53 268 ASN A CA 1
ATOM 2138 C C . ASN A 1 268 ? -8.527 -1.878 -7.647 1.00 49.53 268 ASN A C 1
ATOM 2140 O O . ASN A 1 268 ? -8.466 -0.684 -7.885 1.00 49.53 268 ASN A O 1
ATOM 2144 N N . TYR A 1 269 ? -8.623 -2.758 -8.653 1.00 49.75 269 TYR A N 1
ATOM 2145 C CA . TYR A 1 269 ? -8.317 -2.451 -10.067 1.00 49.75 269 TYR A CA 1
ATOM 2146 C C . TYR A 1 269 ? -9.301 -1.549 -10.807 1.00 49.75 269 TYR A C 1
ATOM 2148 O O . TYR A 1 269 ? -8.887 -0.802 -11.694 1.00 49.75 269 TYR A O 1
ATOM 2156 N N . ALA A 1 270 ? -10.593 -1.637 -10.488 1.00 49.38 270 ALA A N 1
ATOM 2157 C CA . ALA A 1 270 ? -11.636 -0.968 -11.267 1.00 49.38 270 ALA A CA 1
ATOM 2158 C C . ALA A 1 270 ? -11.517 0.564 -11.193 1.00 49.38 270 ALA A C 1
ATOM 2160 O O . ALA A 1 270 ? -11.591 1.233 -12.223 1.00 49.38 270 ALA A O 1
ATOM 2161 N N . ASP A 1 271 ? -11.213 1.105 -10.011 1.00 53.75 271 ASP A N 1
ATOM 2162 C CA . ASP A 1 271 ? -11.033 2.548 -9.797 1.00 53.75 271 ASP A CA 1
ATOM 2163 C C . ASP A 1 271 ? -9.829 3.110 -10.578 1.00 53.75 271 ASP A C 1
ATOM 2165 O O . ASP A 1 271 ? -9.765 4.300 -10.891 1.00 53.75 271 ASP A O 1
ATOM 2169 N N . TYR A 1 272 ? -8.870 2.255 -10.946 1.00 62.75 272 TYR A N 1
ATOM 2170 C CA . TYR A 1 272 ? -7.617 2.669 -11.582 1.00 62.75 272 TYR A CA 1
ATOM 2171 C C . TYR A 1 272 ? -7.646 2.607 -13.096 1.00 62.75 272 TYR A C 1
ATOM 2173 O O 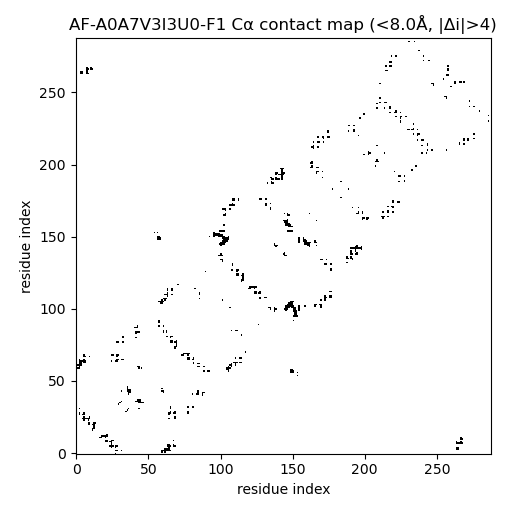. TYR A 1 272 ? -7.000 3.438 -13.731 1.00 62.75 272 TYR A O 1
ATOM 2181 N N . LEU A 1 273 ? -8.419 1.688 -13.678 1.00 60.53 273 LEU A N 1
ATOM 2182 C CA . LEU A 1 273 ? -8.754 1.787 -15.096 1.00 60.53 273 LEU A CA 1
ATOM 2183 C C . LEU A 1 273 ? -9.505 3.093 -15.358 1.00 60.53 273 LEU A C 1
ATOM 2185 O O . LEU A 1 273 ? -9.198 3.766 -16.329 1.00 60.53 273 LEU A O 1
ATOM 2189 N N . ILE A 1 274 ? -10.384 3.517 -14.443 1.00 62.75 274 ILE A N 1
ATOM 2190 C CA . ILE A 1 274 ? -11.065 4.816 -14.530 1.00 62.75 274 ILE A CA 1
ATOM 2191 C C . ILE A 1 274 ? -10.055 5.975 -14.480 1.00 62.75 274 ILE A C 1
ATOM 2193 O O . ILE A 1 274 ? -10.111 6.861 -15.330 1.00 62.75 274 ILE A O 1
ATOM 2197 N N . PHE A 1 275 ? -9.102 5.970 -13.537 1.00 65.62 275 PHE A N 1
ATOM 2198 C CA . PHE A 1 275 ? -8.067 7.013 -13.465 1.00 65.62 275 PHE A CA 1
ATOM 2199 C C . PHE A 1 275 ? -7.156 7.039 -14.702 1.00 65.62 275 PHE A C 1
ATOM 2201 O O . PHE A 1 275 ? -6.870 8.110 -15.237 1.00 65.62 275 PHE A O 1
ATOM 2208 N N . TYR A 1 276 ? -6.702 5.876 -15.173 1.00 72.81 276 TYR A N 1
ATOM 2209 C CA . TYR A 1 276 ? -5.892 5.763 -16.385 1.00 72.81 276 TYR A CA 1
ATOM 2210 C C . TYR A 1 276 ? -6.665 6.243 -17.616 1.00 72.81 276 TYR A C 1
ATOM 2212 O O . TYR A 1 276 ? -6.186 7.126 -18.318 1.00 72.81 276 TYR A O 1
ATOM 2220 N N . GLU A 1 277 ? -7.885 5.752 -17.837 1.00 71.62 277 GLU A N 1
ATOM 2221 C CA . GLU A 1 277 ? -8.756 6.197 -18.932 1.00 71.62 277 GLU A CA 1
ATOM 2222 C C . GLU A 1 277 ? -8.984 7.714 -18.899 1.00 71.62 277 GLU A C 1
ATOM 2224 O O . GLU A 1 277 ? -8.919 8.368 -19.936 1.00 71.62 277 GLU A O 1
ATOM 2229 N N . ALA A 1 278 ? -9.165 8.297 -17.710 1.00 73.25 278 ALA A N 1
ATOM 2230 C CA . ALA A 1 278 ? -9.350 9.737 -17.545 1.00 73.25 278 ALA A CA 1
ATOM 2231 C C . ALA A 1 278 ? -8.082 10.572 -17.814 1.00 73.25 278 ALA A C 1
ATOM 2233 O O . ALA A 1 278 ? -8.186 11.776 -18.048 1.00 73.25 278 ALA A O 1
ATOM 2234 N N . THR A 1 279 ? -6.887 9.973 -17.755 1.00 74.69 279 THR A N 1
ATOM 2235 C CA . THR A 1 279 ? -5.605 10.706 -17.800 1.00 74.69 279 THR A CA 1
ATOM 2236 C C . THR A 1 279 ? -4.692 10.320 -18.963 1.00 74.69 279 THR A C 1
ATOM 2238 O O . THR A 1 279 ? -3.763 11.061 -19.279 1.00 74.69 279 THR A O 1
ATOM 2241 N N . LYS A 1 280 ? -4.938 9.203 -19.653 1.00 73.88 280 LYS A N 1
ATOM 2242 C CA . LYS A 1 280 ? -4.038 8.685 -20.698 1.00 73.88 280 LYS A CA 1
ATOM 2243 C C . LYS A 1 280 ? -3.840 9.638 -21.877 1.00 73.88 280 LYS A C 1
ATOM 2245 O O . LYS A 1 280 ? -2.759 9.634 -22.471 1.00 73.88 280 LYS A O 1
ATOM 2250 N N . ASP A 1 281 ? -4.843 10.468 -22.169 1.00 78.94 281 ASP A N 1
ATOM 2251 C CA . ASP A 1 281 ? -4.843 11.444 -23.265 1.00 78.94 281 ASP A CA 1
ATOM 2252 C C . ASP A 1 281 ? -4.462 12.872 -22.831 1.00 78.94 281 ASP A C 1
ATOM 2254 O O . ASP A 1 281 ? -4.331 13.753 -23.680 1.00 78.94 281 ASP A O 1
ATOM 2258 N N . THR A 1 282 ? -4.259 13.131 -21.532 1.00 72.56 282 THR A N 1
ATOM 2259 C CA . THR A 1 282 ? -3.880 14.469 -21.034 1.00 72.56 282 THR A CA 1
ATOM 2260 C C . THR A 1 282 ? -2.369 14.695 -20.999 1.00 72.56 282 THR A C 1
ATOM 2262 O O . THR A 1 282 ? -1.919 15.831 -20.841 1.00 72.56 282 THR A O 1
ATOM 2265 N N . LEU A 1 283 ? -1.575 13.638 -21.182 1.00 61.41 283 LEU A N 1
ATOM 2266 C CA . LEU A 1 283 ? -0.118 13.712 -21.239 1.00 61.41 283 LEU A CA 1
ATOM 2267 C C . LEU A 1 283 ? 0.372 13.760 -22.690 1.00 61.41 283 LEU A C 1
ATOM 2269 O O . LEU A 1 283 ? -0.178 13.052 -23.540 1.00 61.41 283 LEU A O 1
ATOM 2273 N N . PRO A 1 284 ? 1.418 14.556 -22.989 1.00 54.25 284 PRO A N 1
ATOM 2274 C CA . PRO A 1 284 ? 1.953 14.647 -24.336 1.00 54.25 284 PRO A CA 1
ATOM 2275 C C . PRO A 1 284 ? 2.339 13.254 -24.832 1.00 54.25 284 PRO A C 1
ATOM 2277 O O . PRO A 1 284 ? 3.108 12.541 -24.187 1.00 54.25 284 PRO A O 1
ATOM 2280 N N . ARG A 1 285 ? 1.791 12.855 -25.985 1.00 54.91 285 ARG A N 1
ATOM 2281 C CA . ARG A 1 285 ? 2.266 11.662 -26.684 1.00 54.91 285 ARG A CA 1
ATOM 2282 C C . ARG A 1 285 ? 3.713 11.934 -27.073 1.00 54.91 285 ARG A C 1
ATOM 2284 O O . ARG A 1 285 ? 3.986 12.893 -27.797 1.00 54.91 285 ARG A O 1
ATOM 2291 N N . THR A 1 286 ? 4.630 11.117 -26.569 1.00 48.66 286 THR A N 1
ATOM 2292 C CA . THR A 1 286 ? 5.969 11.015 -27.138 1.00 48.66 286 THR A CA 1
ATOM 2293 C C . THR A 1 286 ? 5.773 10.699 -28.616 1.00 48.66 286 THR A C 1
ATOM 2295 O O . THR A 1 286 ? 5.144 9.705 -28.973 1.00 48.66 286 THR A O 1
ATOM 2298 N N . SER A 1 287 ? 6.155 11.636 -29.484 1.00 40.00 287 SER A N 1
ATOM 2299 C CA . SER A 1 287 ? 6.080 11.390 -30.923 1.00 40.00 287 SER A CA 1
ATOM 2300 C C . SER A 1 287 ? 7.018 10.221 -31.251 1.00 40.00 287 SER A C 1
ATOM 2302 O O . SER A 1 287 ? 8.088 10.160 -30.639 1.00 40.00 287 SER A O 1
ATOM 2304 N N . PRO A 1 288 ? 6.603 9.290 -32.128 1.00 46.19 288 PRO A N 1
ATOM 2305 C CA . PRO A 1 288 ? 7.415 8.137 -32.508 1.00 46.19 288 PRO A CA 1
ATOM 2306 C C . PRO A 1 288 ? 8.744 8.539 -33.155 1.00 46.19 288 PRO A C 1
ATOM 2308 O O . PRO A 1 288 ? 8.800 9.629 -33.776 1.00 46.19 288 PRO A O 1
#

pLDDT: mean 78.03, std 15.49, range [36.72, 97.81]

Radius of gyration: 18.56 Å; Cα contacts (8 Å, |Δi|>4): 436; chains: 1; bounding box: 46×42×58 Å

Sequence (288 aa):
MDANEARSLFLRAYRDSDSRFYDLALRNSYFMADIATDHSRDVIHYHNDSAEWRAFSLIYQRFSGMVLGYVETGDYYLLETAQAVARNYMSHHLQNWPRRGIGRDADPLNGFAILWDYTGAEEYFEFAREFARHIALTIDKDGSYLSGAGVGPQMGCNALPGTPWNGGHLLNGFVEYAMRAPDVPTSWLESVGRGLRHIYDMLDEQGGFMPAASGFVGRTHWYLACRLGDPELIERTRKLMDNILVDANDPARKTPVFTGPSAHHMNNYADYLIFYEATKDTLPRTSP

Nearest PDB structures (foldseek):
  1vd5-assembly1_A  TM=5.644E-01  e=2.413E-03  Bacillus sp. GL1
  2fv0-assembly2_B  TM=5.744E-01  e=2.897E-03  Bacillus sp. GL1
  3vxd-assembly6_B  TM=6.403E-01  e=5.891E-02  Streptococcus agalactiae NEM316
  3vxd-assembly6_D  TM=6.437E-01  e=1.066E-01  Streptococcus agalactiae NEM316
  2zzr-assembly1_A  TM=5.697E-01  e=2.425E-01  Streptococcus agalactiae

Solvent-accessible surface area (backbone atoms only — not comparable to full-atom values): 15308 Å² total; per-residue (Å²): 139,58,36,55,36,15,42,29,24,40,53,42,14,64,74,69,71,36,66,69,34,37,56,52,13,44,52,41,16,49,44,41,52,69,68,29,29,43,80,92,71,35,39,54,57,78,86,82,86,55,99,76,69,87,59,95,62,59,38,56,60,45,36,42,9,20,43,51,36,17,73,76,68,71,44,57,70,34,38,54,49,28,52,45,31,52,52,42,49,48,56,51,59,76,67,40,68,65,67,70,26,59,12,39,47,38,61,44,33,59,30,26,46,50,50,20,76,76,66,68,44,62,67,29,48,51,51,29,51,55,51,41,52,49,54,27,70,29,32,44,96,82,9,50,43,43,19,37,51,7,45,10,59,57,18,74,82,40,62,36,80,53,43,50,44,43,46,21,48,47,47,31,30,40,39,60,47,48,75,76,37,89,79,62,55,65,72,42,54,52,26,48,48,35,32,48,51,41,32,50,53,54,32,51,78,68,71,59,73,46,75,80,32,51,53,47,37,46,60,32,40,46,57,48,19,60,75,68,67,38,69,66,51,38,50,57,38,46,56,48,47,52,50,52,52,54,62,58,66,42,83,84,51,92,57,55,88,57,71,52,103,79,24,57,8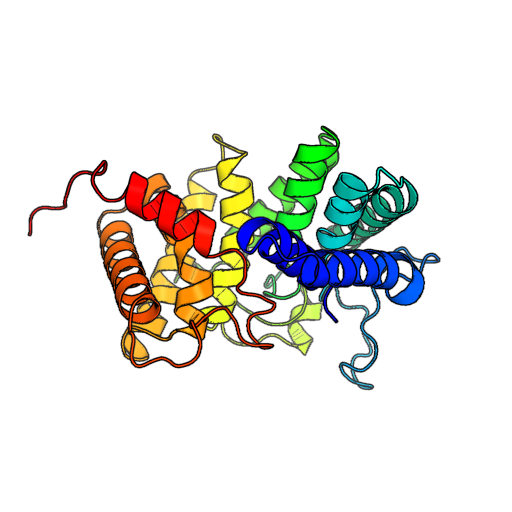8,46,46,72,53,68,70,39,54,52,52,46,69,74,42,67,81,78,51,84,75,79,76,132